Protein AF-A0AAV8SC53-F1 (afdb_monomer_lite)

pLDDT: mean 81.99, std 11.93, range [38.41, 94.69]

Structure (mmCIF, N/CA/C/O backbone):
data_AF-A0AAV8SC53-F1
#
_entry.id   AF-A0AAV8SC53-F1
#
loop_
_atom_site.group_PDB
_atom_site.id
_atom_site.type_symbol
_atom_site.label_atom_id
_atom_site.label_alt_id
_atom_site.label_comp_id
_atom_site.label_asym_id
_atom_site.label_entity_id
_atom_site.label_seq_id
_atom_site.pdbx_PDB_ins_code
_atom_site.Cartn_x
_atom_site.Cartn_y
_atom_site.Cartn_z
_atom_site.occupancy
_atom_site.B_iso_or_equiv
_atom_site.auth_seq_id
_atom_site.auth_comp_id
_atom_site.auth_asym_id
_atom_site.auth_atom_id
_atom_site.pdbx_PDB_model_num
ATOM 1 N N . MET A 1 1 ? -41.035 -5.922 18.094 1.00 60.19 1 MET A N 1
ATOM 2 C CA . MET A 1 1 ? -40.845 -5.672 19.535 1.00 60.19 1 MET A CA 1
ATOM 3 C C . MET A 1 1 ? -41.732 -6.652 20.258 1.00 60.19 1 MET A C 1
ATOM 5 O O . MET A 1 1 ? -42.882 -6.777 19.855 1.00 60.19 1 MET A O 1
ATOM 9 N N . MET A 1 2 ? -41.187 -7.386 21.219 1.00 66.94 2 MET A N 1
ATOM 10 C CA . MET A 1 2 ? -41.963 -8.272 22.085 1.00 66.94 2 MET A CA 1
ATOM 11 C C . MET A 1 2 ? -41.985 -7.655 23.481 1.00 66.94 2 MET A C 1
ATOM 13 O O . MET A 1 2 ? -40.996 -7.053 23.898 1.00 66.94 2 MET A O 1
ATOM 17 N N . VAL A 1 3 ? -43.124 -7.744 24.156 1.00 75.00 3 VAL A N 1
ATOM 18 C CA . VAL A 1 3 ? -43.241 -7.396 25.573 1.00 75.00 3 VAL A CA 1
ATOM 19 C C . VAL A 1 3 ? -43.072 -8.707 26.329 1.00 75.00 3 VAL A C 1
ATOM 21 O O . VAL A 1 3 ? -43.816 -9.648 26.063 1.00 75.00 3 VAL A O 1
ATOM 24 N N . SER A 1 4 ? -42.057 -8.795 27.184 1.00 70.56 4 SER A N 1
ATOM 25 C CA . SER A 1 4 ? -41.870 -9.934 28.088 1.00 70.56 4 SER A CA 1
ATOM 26 C C . SER A 1 4 ? -42.922 -9.910 29.202 1.00 70.56 4 SER A C 1
ATOM 28 O O . SER A 1 4 ? -43.477 -8.849 29.492 1.00 70.56 4 SER A O 1
ATOM 30 N N . ASP A 1 5 ? -43.148 -11.043 29.870 1.00 65.19 5 ASP A N 1
ATOM 31 C CA . ASP A 1 5 ? -44.108 -11.158 30.986 1.00 65.19 5 ASP A CA 1
ATOM 32 C C . ASP A 1 5 ? -43.806 -10.184 32.146 1.00 65.19 5 ASP A C 1
ATOM 34 O O . ASP A 1 5 ? -44.714 -9.743 32.846 1.00 65.19 5 ASP A O 1
ATOM 38 N N . ASP A 1 6 ? -42.548 -9.748 32.270 1.00 71.38 6 ASP A N 1
ATOM 39 C CA . ASP A 1 6 ? -42.084 -8.757 33.251 1.00 71.38 6 ASP A CA 1
ATOM 40 C C . ASP A 1 6 ? -42.295 -7.289 32.806 1.00 71.38 6 ASP A C 1
ATOM 42 O O . ASP A 1 6 ? -41.780 -6.357 33.424 1.00 71.38 6 ASP A O 1
ATOM 46 N N . GLY A 1 7 ? -43.001 -7.049 31.694 1.00 73.56 7 GLY A N 1
ATOM 47 C CA . GLY A 1 7 ? -43.269 -5.709 31.151 1.00 73.56 7 GLY A CA 1
ATOM 48 C C . GLY A 1 7 ? -42.099 -5.067 30.389 1.00 73.56 7 GLY A C 1
ATOM 49 O O . GLY A 1 7 ? -42.191 -3.912 29.969 1.00 73.56 7 GLY A O 1
ATOM 50 N N . LEU A 1 8 ? -41.002 -5.799 30.176 1.00 76.12 8 LEU A N 1
ATOM 51 C CA . LEU A 1 8 ? -39.818 -5.316 29.461 1.00 76.12 8 LEU A CA 1
ATOM 52 C C . LEU A 1 8 ? -39.994 -5.409 27.940 1.00 76.12 8 LEU A C 1
ATOM 54 O O . LEU A 1 8 ? -40.428 -6.427 27.402 1.00 76.12 8 LEU A O 1
ATOM 58 N N . LEU A 1 9 ? -39.601 -4.352 27.226 1.00 82.81 9 LEU A N 1
ATOM 59 C CA . LEU A 1 9 ? -39.591 -4.332 25.764 1.00 82.81 9 LEU A CA 1
ATOM 60 C C . LEU A 1 9 ? -38.303 -4.962 25.234 1.00 82.81 9 LEU A C 1
ATOM 62 O O . LEU A 1 9 ? -37.206 -4.565 25.620 1.00 82.81 9 LEU A O 1
ATOM 66 N N . THR A 1 10 ? -38.416 -5.891 24.289 1.00 83.00 10 THR A N 1
ATOM 67 C CA . THR A 1 10 ? -37.266 -6.530 23.636 1.00 83.00 10 THR A CA 1
ATOM 68 C C . THR A 1 10 ? -37.326 -6.403 22.112 1.00 83.00 10 THR A C 1
ATOM 70 O O . THR A 1 10 ? -38.389 -6.421 21.473 1.00 83.00 10 THR A O 1
ATOM 73 N N . VAL A 1 11 ? -36.153 -6.238 21.496 1.00 81.00 11 VAL A N 1
ATOM 74 C CA . VAL A 1 11 ? -35.953 -6.239 20.039 1.00 81.00 11 VAL A CA 1
ATOM 75 C C . VAL A 1 11 ? -35.003 -7.385 19.698 1.00 81.00 11 VAL A C 1
ATOM 77 O O . VAL A 1 11 ? -33.786 -7.263 19.833 1.00 81.00 11 VAL A O 1
ATOM 80 N N . GLY A 1 12 ? -35.557 -8.520 19.263 1.00 82.69 12 GLY A N 1
ATOM 81 C CA . GLY A 1 12 ? -34.788 -9.762 19.152 1.00 82.69 12 GLY A CA 1
ATOM 82 C C . GLY A 1 12 ? -34.376 -10.247 20.543 1.00 82.69 12 GLY A C 1
ATOM 83 O O . GLY A 1 12 ? -35.219 -10.297 21.429 1.00 82.69 12 GLY A O 1
ATOM 84 N N . ASN A 1 13 ? -33.088 -10.536 20.745 1.00 82.75 13 ASN A N 1
ATOM 85 C CA . ASN A 1 13 ? -32.531 -10.930 22.048 1.00 82.75 13 ASN A CA 1
ATOM 86 C C . ASN A 1 13 ? -31.957 -9.746 22.857 1.00 82.75 13 ASN A C 1
ATOM 88 O O . ASN A 1 13 ? -31.098 -9.939 23.709 1.00 82.75 13 ASN A O 1
ATOM 92 N N . ARG A 1 14 ? -32.355 -8.509 22.529 1.00 87.56 14 ARG A N 1
ATOM 93 C CA . ARG A 1 14 ? -31.819 -7.283 23.142 1.00 87.56 14 ARG A CA 1
ATOM 94 C C . ARG A 1 14 ? -32.892 -6.553 23.922 1.00 87.56 14 ARG A C 1
ATOM 96 O O . ARG A 1 14 ? -34.008 -6.388 23.423 1.00 87.56 14 ARG A O 1
ATOM 103 N N . LEU A 1 15 ? -32.521 -6.043 25.089 1.00 88.69 15 LEU A N 1
ATOM 104 C CA . LEU A 1 15 ? -33.371 -5.209 25.922 1.00 88.69 15 LEU A CA 1
ATOM 105 C C . LEU A 1 15 ? -33.506 -3.812 25.309 1.00 88.69 15 LEU A C 1
ATOM 107 O O . LEU A 1 15 ? -32.513 -3.133 25.044 1.00 88.69 15 LEU A O 1
ATOM 111 N N . CYS A 1 16 ? -34.741 -3.387 25.060 1.00 88.56 16 CYS A N 1
ATOM 112 C CA . CYS A 1 16 ? -35.048 -2.063 24.544 1.00 88.56 16 CYS A CA 1
ATOM 113 C C . CYS A 1 16 ? -35.079 -1.064 25.701 1.00 88.56 16 CYS A C 1
ATOM 115 O O . CYS A 1 16 ? -35.985 -1.099 26.531 1.00 88.56 16 CYS A O 1
ATOM 117 N N . ILE A 1 17 ? -34.107 -0.156 25.732 1.00 89.12 17 ILE A N 1
ATOM 118 C CA . ILE A 1 17 ? -34.024 0.875 26.766 1.00 89.12 17 ILE A CA 1
ATOM 119 C C . ILE A 1 17 ? -34.943 2.049 26.387 1.00 89.12 17 ILE A C 1
ATOM 121 O O . ILE A 1 17 ? -34.876 2.518 25.242 1.00 89.12 17 ILE A O 1
ATOM 125 N N . PRO A 1 18 ? -35.809 2.524 27.307 1.00 85.25 18 PRO A N 1
ATOM 126 C CA . PRO A 1 18 ? -36.639 3.708 27.098 1.00 85.25 18 PRO A CA 1
ATOM 127 C C . PRO A 1 18 ? -35.806 4.952 26.766 1.00 85.25 18 PRO A C 1
ATOM 129 O O . PRO A 1 18 ? -34.612 5.021 27.060 1.00 85.25 18 PRO A O 1
ATOM 132 N N . ASP A 1 19 ? -36.434 5.978 26.189 1.00 86.44 19 ASP A N 1
ATOM 133 C CA . ASP A 1 19 ? -35.769 7.262 25.923 1.00 86.44 19 ASP A CA 1
ATOM 134 C C . ASP A 1 19 ? -35.659 8.126 27.195 1.00 86.44 19 ASP A C 1
ATOM 136 O O . ASP A 1 19 ? -36.124 9.258 27.251 1.00 86.44 19 ASP A O 1
ATOM 140 N N . VAL A 1 20 ? -35.076 7.536 28.239 1.00 89.25 20 VAL A N 1
ATOM 141 C CA . VAL A 1 20 ? -34.858 8.110 29.570 1.00 89.25 20 VAL A CA 1
ATOM 142 C C . VAL A 1 20 ? -33.348 8.199 29.772 1.00 89.25 20 VAL A C 1
ATOM 144 O O . VAL A 1 20 ? -32.643 7.190 29.680 1.00 89.25 20 VAL A O 1
ATOM 147 N N . MET A 1 21 ? -32.831 9.413 29.960 1.00 86.00 21 MET A N 1
ATOM 148 C CA . MET A 1 21 ? -31.383 9.659 29.965 1.00 86.00 21 MET A CA 1
ATOM 149 C C . MET A 1 21 ? -30.693 9.064 31.190 1.00 86.00 21 MET A C 1
ATOM 151 O O . MET A 1 21 ? -29.548 8.637 31.092 1.00 86.00 21 MET A O 1
ATOM 155 N N . GLU A 1 22 ? -31.393 8.992 32.315 1.00 91.06 22 GLU A N 1
ATOM 156 C CA . GLU A 1 22 ? -30.917 8.448 33.583 1.00 91.06 22 GLU A CA 1
ATOM 157 C C . GLU A 1 22 ? -30.519 6.977 33.419 1.00 91.06 22 GLU A C 1
ATOM 159 O O . GLU A 1 22 ? -29.372 6.614 33.660 1.00 91.06 22 GLU A O 1
ATOM 164 N N . VAL A 1 23 ? -31.423 6.159 32.868 1.00 89.81 23 VAL A N 1
ATOM 165 C CA . VAL A 1 23 ? -31.190 4.724 32.629 1.00 89.81 23 VAL A CA 1
ATOM 166 C C . VAL A 1 23 ? -30.060 4.504 31.623 1.00 89.81 23 VAL A C 1
ATOM 168 O O . VAL A 1 23 ? -29.219 3.623 31.793 1.00 89.81 23 VAL A O 1
ATOM 171 N N . LYS A 1 24 ? -30.009 5.315 30.558 1.00 92.38 24 LYS A N 1
ATOM 172 C CA . LYS A 1 24 ? -28.919 5.233 29.577 1.00 92.38 24 LYS A CA 1
ATOM 173 C C . LYS A 1 24 ? -27.574 5.568 30.215 1.00 92.38 24 LYS A C 1
ATOM 175 O O . LYS A 1 24 ? -26.601 4.875 29.942 1.00 92.38 24 LYS A O 1
ATOM 180 N N . ASN A 1 25 ? -27.518 6.605 31.048 1.00 92.38 25 ASN A N 1
ATOM 181 C CA . ASN A 1 25 ? -26.290 7.011 31.720 1.00 92.38 25 ASN A CA 1
ATOM 182 C C . ASN A 1 25 ? -25.815 5.962 32.723 1.00 92.38 25 ASN A C 1
ATOM 184 O O . ASN A 1 25 ? -24.622 5.707 32.745 1.00 92.38 25 ASN A O 1
ATOM 188 N N . GLU A 1 26 ? -26.703 5.308 33.476 1.00 93.19 26 GLU A N 1
ATOM 189 C CA . GLU A 1 26 ? -26.319 4.204 34.372 1.00 93.19 26 GLU A CA 1
ATOM 190 C C . GLU A 1 26 ? -25.665 3.047 33.607 1.00 93.19 26 GLU A C 1
ATOM 192 O O . GLU A 1 26 ? -24.609 2.555 33.996 1.00 93.19 26 GLU A O 1
ATOM 197 N N . ILE A 1 27 ? -26.240 2.656 32.465 1.00 92.94 27 ILE A N 1
ATOM 198 C CA . ILE A 1 27 ? -25.670 1.600 31.615 1.00 92.94 27 ILE A CA 1
ATOM 199 C C . ILE A 1 27 ? -24.307 2.022 31.050 1.00 92.94 27 ILE A C 1
ATOM 201 O O . ILE A 1 27 ? -23.381 1.214 30.983 1.00 92.94 27 ILE A O 1
ATOM 205 N N . LEU A 1 28 ? -24.181 3.276 30.605 1.00 94.06 28 LEU A N 1
ATOM 206 C CA . LEU A 1 28 ? -22.925 3.811 30.079 1.00 94.06 28 LEU A CA 1
ATOM 207 C C . LEU A 1 28 ? -21.855 3.930 31.173 1.00 94.06 28 LEU A C 1
ATOM 209 O O . LEU A 1 28 ? -20.690 3.644 30.904 1.00 94.06 28 LEU A O 1
ATOM 213 N N . ASP A 1 29 ? -22.246 4.316 32.385 1.00 93.12 29 ASP A N 1
ATOM 214 C CA . ASP A 1 29 ? -21.364 4.447 33.540 1.00 93.12 29 ASP A CA 1
ATOM 215 C C . ASP A 1 29 ? -20.835 3.085 33.984 1.00 93.12 29 ASP A C 1
ATOM 217 O O . ASP A 1 29 ? -19.621 2.898 34.027 1.00 93.12 29 ASP A O 1
ATOM 221 N N . GLU A 1 30 ? -21.707 2.090 34.161 1.00 92.94 30 GLU A N 1
ATOM 222 C CA . GLU A 1 30 ? -21.292 0.724 34.500 1.00 92.94 30 GLU A CA 1
ATOM 223 C C . GLU A 1 30 ? -20.379 0.141 33.411 1.00 92.94 30 GLU A C 1
ATOM 225 O O . GLU A 1 30 ? -19.314 -0.407 33.688 1.00 92.94 30 GLU A O 1
ATOM 230 N N . ALA A 1 31 ? -20.725 0.322 32.135 1.00 92.56 31 ALA A N 1
ATOM 231 C CA . ALA A 1 31 ? -19.921 -0.212 31.038 1.00 92.56 31 ALA A CA 1
ATOM 232 C C . ALA A 1 31 ? -18.576 0.509 30.833 1.00 92.56 31 ALA A C 1
ATOM 234 O O . ALA A 1 31 ? -17.728 -0.003 30.096 1.00 92.56 31 ALA A O 1
ATOM 235 N N . HIS A 1 32 ? -18.368 1.687 31.430 1.00 94.06 32 HIS A N 1
ATOM 236 C CA . HIS A 1 32 ? -17.151 2.475 31.237 1.00 94.06 32 HIS A CA 1
ATOM 237 C C . HIS A 1 32 ? -16.280 2.607 32.490 1.00 94.06 32 HIS A C 1
ATOM 239 O O . HIS A 1 32 ? -15.060 2.449 32.398 1.00 94.06 32 HIS A O 1
ATOM 245 N N . ASN A 1 33 ? -16.900 2.901 33.631 1.00 90.06 33 ASN A N 1
ATOM 246 C CA . ASN A 1 33 ? -16.257 3.227 34.901 1.00 90.06 33 ASN A CA 1
ATOM 247 C C . ASN A 1 33 ? -16.219 2.051 35.879 1.00 90.06 33 ASN A C 1
ATOM 249 O O . ASN A 1 33 ? -15.539 2.156 36.903 1.00 90.06 33 ASN A O 1
ATOM 253 N N . ALA A 1 34 ? -16.891 0.928 35.587 1.00 89.06 34 ALA A N 1
ATOM 254 C CA . ALA A 1 34 ? -16.780 -0.238 36.449 1.00 89.06 34 ALA A CA 1
ATOM 255 C C . ALA A 1 34 ? -15.304 -0.660 36.601 1.00 89.06 34 ALA A C 1
ATOM 257 O O . ALA A 1 34 ? -14.555 -0.653 35.615 1.00 89.06 34 ALA A O 1
ATOM 258 N N . PRO A 1 35 ? -14.867 -1.092 37.801 1.00 84.25 35 PRO A N 1
ATOM 259 C CA . PRO A 1 35 ? -13.465 -1.424 38.075 1.00 84.25 35 PRO A CA 1
ATOM 260 C C . PRO A 1 35 ? -12.852 -2.438 37.097 1.00 84.25 35 PRO A C 1
ATOM 262 O O . PRO A 1 35 ? -11.649 -2.433 36.853 1.00 84.25 35 PRO A O 1
ATOM 265 N N . TYR A 1 36 ? -13.688 -3.305 36.522 1.00 84.50 36 TYR A N 1
ATOM 266 C CA . TYR A 1 36 ? -13.304 -4.346 35.573 1.00 84.50 36 TYR A CA 1
ATOM 267 C C . TYR A 1 36 ? -13.445 -3.932 34.095 1.00 84.50 36 TYR A C 1
ATOM 269 O O . TYR A 1 36 ? -12.920 -4.621 33.219 1.00 84.50 36 TYR A O 1
ATOM 277 N N . ALA A 1 37 ? -14.122 -2.820 33.788 1.00 80.94 37 ALA A N 1
ATOM 278 C CA . ALA A 1 37 ? -14.361 -2.368 32.415 1.00 80.94 37 ALA A CA 1
ATOM 279 C C . ALA A 1 37 ? -13.098 -1.789 31.748 1.00 80.94 37 ALA A C 1
ATOM 281 O O . ALA A 1 37 ? -12.976 -1.822 30.522 1.00 80.94 37 ALA A O 1
ATOM 282 N N . MET A 1 38 ? -12.125 -1.321 32.544 1.00 84.50 38 MET A N 1
ATOM 283 C CA . MET A 1 38 ? -10.846 -0.761 32.078 1.00 84.50 38 MET A CA 1
ATOM 284 C C . MET A 1 38 ? -11.004 0.391 31.066 1.00 84.50 38 MET A C 1
ATOM 286 O O . MET A 1 38 ? -10.234 0.470 30.107 1.00 84.50 38 MET A O 1
ATOM 290 N N . HIS A 1 39 ? -11.996 1.272 31.247 1.00 89.50 39 HIS A N 1
ATOM 291 C CA . HIS A 1 39 ? -12.236 2.429 30.371 1.00 89.50 39 HIS A CA 1
ATOM 292 C C . HIS A 1 39 ? -12.204 2.077 28.868 1.00 89.50 39 HIS A C 1
ATOM 294 O O . HIS A 1 39 ? -11.351 2.553 28.106 1.00 89.50 39 HIS A O 1
ATOM 300 N N . PRO A 1 40 ? -13.123 1.216 28.398 1.00 89.75 40 PRO A N 1
ATOM 301 C CA . PRO A 1 40 ? -13.113 0.750 27.026 1.00 89.75 40 PRO A CA 1
ATOM 302 C C . PRO A 1 40 ? -13.347 1.919 26.061 1.00 89.75 40 PRO A C 1
ATOM 304 O O . PRO A 1 40 ? -14.175 2.803 26.281 1.00 89.75 40 PRO A O 1
ATOM 307 N N . GLY A 1 41 ? -12.627 1.908 24.936 1.00 89.44 41 GLY A N 1
ATOM 308 C CA . GLY A 1 41 ? -12.866 2.863 23.856 1.00 89.44 41 GLY A CA 1
ATOM 309 C C . GLY A 1 41 ? -14.264 2.707 23.243 1.00 89.44 41 GLY A C 1
ATOM 310 O O . GLY A 1 41 ? -14.847 1.624 23.281 1.00 89.44 41 GLY A O 1
ATOM 311 N N . SER A 1 42 ? -14.763 3.767 22.600 1.00 91.12 42 SER A N 1
ATOM 312 C CA . SER A 1 42 ? -16.125 3.846 22.043 1.00 91.12 42 SER A CA 1
ATOM 313 C C . SER A 1 42 ? -16.517 2.654 21.162 1.00 91.12 42 SER A C 1
ATOM 315 O O . SER A 1 42 ? -17.618 2.126 21.291 1.00 91.12 42 SER A O 1
ATOM 317 N N . THR A 1 43 ? -15.615 2.175 20.300 1.00 90.62 43 THR A N 1
ATOM 318 C CA . THR A 1 43 ? -15.871 1.011 19.435 1.00 90.62 43 THR A CA 1
ATOM 319 C C . THR A 1 43 ? -16.089 -0.275 20.230 1.00 90.62 43 THR A C 1
ATOM 321 O O . THR A 1 43 ? -17.003 -1.036 19.915 1.00 90.62 43 THR A O 1
ATOM 324 N N . ARG A 1 44 ? -15.254 -0.521 21.247 1.00 91.38 44 ARG A N 1
ATOM 325 C CA . ARG A 1 44 ? -15.349 -1.717 22.092 1.00 91.38 44 ARG A CA 1
ATOM 326 C C . ARG A 1 44 ? -16.608 -1.649 22.948 1.00 91.38 44 ARG A C 1
ATOM 328 O O . ARG A 1 44 ? -17.428 -2.550 22.866 1.00 91.38 44 ARG A O 1
ATOM 335 N N . MET A 1 45 ? -16.805 -0.530 23.640 1.00 93.69 45 MET A N 1
ATOM 336 C CA . MET A 1 45 ? -17.977 -0.291 24.481 1.00 93.69 45 MET A CA 1
ATOM 337 C C . MET A 1 45 ? -19.290 -0.450 23.697 1.00 93.69 45 MET A C 1
ATOM 339 O O . MET A 1 45 ? -20.210 -1.119 24.155 1.00 93.69 45 MET A O 1
ATOM 343 N N . TYR A 1 46 ? -19.369 0.084 22.471 1.00 94.31 46 TYR A N 1
ATOM 344 C CA . TYR A 1 46 ? -20.543 -0.100 21.612 1.00 94.31 46 TYR A CA 1
ATOM 345 C C . TYR A 1 46 ? -20.787 -1.569 21.256 1.00 94.31 46 TYR A C 1
ATOM 347 O O . TYR A 1 46 ? -21.937 -2.004 21.234 1.00 94.31 46 TYR A O 1
ATOM 355 N N . ARG A 1 47 ? -19.732 -2.328 20.939 1.00 93.06 47 ARG A N 1
ATOM 356 C CA . ARG A 1 47 ? -19.861 -3.745 20.584 1.00 93.06 47 ARG A CA 1
ATOM 357 C C . ARG A 1 47 ? -20.406 -4.551 21.761 1.00 93.06 47 ARG A C 1
ATOM 359 O O . ARG A 1 47 ? -21.347 -5.307 21.554 1.00 93.06 47 ARG A O 1
ATOM 366 N N . ASP A 1 48 ? -19.872 -4.313 22.953 1.00 91.38 48 ASP A N 1
ATOM 367 C CA . ASP A 1 48 ? -20.228 -5.045 24.168 1.00 91.38 48 ASP A CA 1
ATOM 368 C C . ASP A 1 48 ? -21.682 -4.721 24.591 1.00 91.38 48 ASP A C 1
ATOM 370 O O . ASP A 1 48 ? -22.490 -5.615 24.855 1.00 91.38 48 ASP A O 1
ATOM 374 N N . LEU A 1 49 ? -22.080 -3.442 24.528 1.00 92.69 49 LEU A N 1
ATOM 375 C CA . LEU A 1 49 ? -23.455 -3.021 24.828 1.00 92.69 49 LEU A CA 1
ATOM 376 C C . LEU A 1 49 ? -24.476 -3.496 23.787 1.00 92.69 49 LEU A C 1
ATOM 378 O O . LEU A 1 49 ? -25.602 -3.839 24.141 1.00 92.69 49 LEU A O 1
ATOM 382 N N . LYS A 1 50 ? -24.105 -3.538 22.500 1.00 91.75 50 LYS A N 1
ATOM 383 C CA . LYS A 1 50 ? -25.002 -3.948 21.404 1.00 91.75 50 LYS A CA 1
ATOM 384 C C . LYS A 1 50 ? -25.462 -5.400 21.535 1.00 91.75 50 LYS A C 1
ATOM 386 O O . LYS A 1 50 ? -26.481 -5.752 20.946 1.00 91.75 50 LYS A O 1
ATOM 391 N N . GLU A 1 51 ? -24.728 -6.254 22.237 1.00 90.38 51 GLU A N 1
ATOM 392 C CA . GLU A 1 51 ? -25.133 -7.648 22.444 1.00 90.38 51 GLU A CA 1
ATOM 393 C C . GLU A 1 51 ? -26.379 -7.759 23.329 1.00 90.38 51 GLU A C 1
ATOM 395 O O . GLU A 1 51 ? -27.241 -8.590 23.049 1.00 90.38 51 GLU A O 1
ATOM 400 N N . HIS A 1 52 ? -26.526 -6.857 24.303 1.00 89.94 52 HIS A N 1
ATOM 401 C CA . HIS A 1 52 ? -27.524 -6.958 25.369 1.00 89.94 52 HIS A CA 1
ATOM 402 C C . HIS A 1 52 ? -28.592 -5.860 25.299 1.00 89.94 52 HIS A C 1
ATOM 404 O O . HIS A 1 52 ? -29.751 -6.107 25.624 1.00 89.94 52 HIS A O 1
ATOM 410 N N . PHE A 1 53 ? -28.240 -4.665 24.821 1.00 92.19 53 PHE A N 1
ATOM 411 C CA . PHE A 1 53 ? -29.101 -3.487 24.850 1.00 92.19 53 PHE A CA 1
ATOM 412 C C . PHE A 1 53 ? -29.358 -2.902 23.463 1.00 92.19 53 PHE A C 1
ATOM 414 O O . PHE A 1 53 ? -28.562 -3.009 22.523 1.00 92.19 53 PHE A O 1
ATOM 421 N N . TRP A 1 54 ? -30.495 -2.228 23.337 1.00 91.94 54 TRP A N 1
ATOM 422 C CA . TRP A 1 54 ? -30.875 -1.488 22.148 1.00 91.94 54 TRP A CA 1
ATOM 423 C C . TRP A 1 54 ? -31.603 -0.194 22.519 1.00 91.94 54 TRP A C 1
ATOM 425 O O . TRP A 1 54 ? -32.571 -0.211 23.272 1.00 91.94 54 TRP A O 1
ATOM 435 N N . TRP A 1 55 ? -31.172 0.926 21.939 1.00 93.31 55 TRP A N 1
ATOM 436 C CA . TRP A 1 55 ? -31.941 2.169 21.874 1.00 93.31 55 TRP A CA 1
ATOM 437 C C . TRP A 1 55 ? -31.541 2.976 20.638 1.00 93.31 55 TRP A C 1
ATOM 439 O O . TRP A 1 55 ? -30.504 2.733 20.003 1.00 93.31 55 TRP A O 1
ATOM 449 N N . ARG A 1 56 ? -32.372 3.955 20.269 1.00 90.69 56 ARG A N 1
ATOM 450 C CA . ARG A 1 56 ? -32.094 4.837 19.132 1.00 90.69 56 ARG A CA 1
ATOM 451 C C . ARG A 1 56 ? -30.882 5.713 19.453 1.00 90.69 56 ARG A C 1
ATOM 453 O O . ARG A 1 56 ? -30.931 6.525 20.364 1.00 90.69 56 ARG A O 1
ATOM 460 N N . GLY A 1 57 ? -29.819 5.575 18.663 1.00 90.81 57 GLY A N 1
ATOM 461 C CA . GLY A 1 57 ? -28.628 6.420 18.788 1.00 90.81 57 GLY A CA 1
ATOM 462 C C . GLY A 1 57 ? -27.524 5.890 19.706 1.00 90.81 57 GLY A C 1
ATOM 463 O O . GLY A 1 57 ? -26.526 6.582 19.843 1.00 90.81 57 GLY A O 1
ATOM 464 N N . ILE A 1 58 ? -27.613 4.655 20.224 1.00 92.62 58 ILE A N 1
ATOM 465 C CA . ILE A 1 58 ? -26.612 4.053 21.136 1.00 92.62 58 ILE A CA 1
ATOM 466 C C . ILE A 1 58 ? -25.148 4.287 20.738 1.00 92.62 58 ILE A C 1
ATOM 468 O O . ILE A 1 58 ? -24.320 4.621 21.575 1.00 92.62 58 ILE A O 1
ATOM 472 N N . LYS A 1 59 ? -24.808 4.175 19.449 1.00 93.56 59 LYS A N 1
ATOM 473 C CA . LYS A 1 59 ? -23.432 4.383 18.974 1.00 93.56 59 LYS A CA 1
ATOM 474 C C . LYS A 1 59 ? -22.953 5.827 19.179 1.00 93.56 59 LYS A C 1
ATOM 476 O O . LYS A 1 59 ? -21.781 6.036 19.479 1.00 93.56 59 LYS A O 1
ATOM 481 N N . ARG A 1 60 ? -23.844 6.805 18.985 1.00 94.38 60 ARG A N 1
ATOM 482 C CA . ARG A 1 60 ? -23.562 8.230 19.198 1.00 94.38 60 ARG A CA 1
ATOM 483 C C . ARG A 1 60 ? -23.403 8.511 20.686 1.00 94.38 60 ARG A C 1
ATOM 485 O O . ARG A 1 60 ? -22.406 9.110 21.060 1.00 94.38 60 ARG A O 1
ATOM 492 N N . ASP A 1 61 ? -24.326 8.015 21.502 1.00 94.19 61 ASP A N 1
ATOM 493 C CA . ASP A 1 61 ? -24.328 8.264 22.946 1.00 94.19 61 ASP A CA 1
ATOM 494 C C . ASP A 1 61 ? -23.080 7.652 23.613 1.00 94.19 61 ASP A C 1
ATOM 496 O O . ASP A 1 61 ? -22.416 8.312 24.404 1.00 94.19 61 ASP A O 1
ATOM 500 N N . VAL A 1 62 ? -22.669 6.442 23.201 1.00 94.69 62 VAL A N 1
ATOM 501 C CA . VAL A 1 62 ? -21.398 5.821 23.623 1.00 94.69 62 VAL A CA 1
ATOM 502 C C . VAL A 1 62 ? -20.192 6.677 23.232 1.00 94.69 62 VAL A C 1
ATOM 504 O O . VAL A 1 62 ? -19.291 6.892 24.040 1.00 94.69 62 VAL A O 1
ATOM 507 N N . ALA A 1 63 ? -20.142 7.156 21.985 1.00 93.69 63 ALA A N 1
ATOM 508 C CA . ALA A 1 63 ? -19.031 7.983 21.524 1.00 93.69 63 ALA A CA 1
ATOM 509 C C . ALA A 1 63 ? -18.952 9.306 22.299 1.00 93.69 63 ALA A C 1
ATOM 511 O O . ALA A 1 63 ? -17.863 9.704 22.707 1.00 93.69 63 ALA A O 1
ATOM 512 N N . GLU A 1 64 ? -20.097 9.945 22.539 1.00 94.00 64 GLU A N 1
ATOM 513 C CA . GLU A 1 64 ? -20.195 11.179 23.311 1.00 94.00 64 GLU A CA 1
ATOM 514 C C . GLU A 1 64 ? -19.779 10.965 24.772 1.00 94.00 64 GLU A C 1
ATOM 516 O O . GLU A 1 64 ? -18.972 11.736 25.290 1.00 94.00 64 GLU A O 1
ATOM 521 N N . TYR A 1 65 ? -20.243 9.893 25.416 1.00 93.69 65 TYR A N 1
ATOM 522 C CA . TYR A 1 65 ? -19.888 9.568 26.797 1.00 93.69 65 TYR A CA 1
ATOM 523 C C . TYR A 1 65 ? -18.379 9.325 26.955 1.00 93.69 65 TYR A C 1
ATOM 525 O O . TYR A 1 65 ? -17.718 9.994 27.748 1.00 93.69 65 TYR A O 1
ATOM 533 N N . VAL A 1 66 ? -17.797 8.445 26.127 1.00 91.31 66 VAL A N 1
ATOM 534 C CA . VAL A 1 66 ? -16.349 8.158 26.155 1.00 91.31 66 VAL A CA 1
ATOM 535 C C . VAL A 1 66 ? -15.530 9.411 25.843 1.00 91.31 66 VAL A C 1
ATOM 537 O O . VAL A 1 66 ? -14.459 9.602 26.417 1.00 91.31 66 VAL A O 1
ATOM 540 N N . SER A 1 67 ? -16.025 10.288 24.962 1.00 90.19 67 SER A N 1
ATOM 541 C CA . SER A 1 67 ? -15.339 11.542 24.642 1.00 90.19 67 SER A CA 1
ATOM 542 C C . SER A 1 67 ? -15.265 12.512 25.817 1.00 90.19 67 SER A C 1
ATOM 544 O O . SER A 1 67 ? -14.363 13.335 25.817 1.00 90.19 67 SER A O 1
ATOM 546 N N . LYS A 1 68 ? -16.156 12.419 26.815 1.00 91.62 68 LYS A N 1
ATOM 547 C CA . LYS A 1 68 ? -16.171 13.281 28.013 1.00 91.62 68 LYS A CA 1
ATOM 548 C C . LYS A 1 68 ? -15.335 12.721 29.174 1.00 91.62 68 LYS A C 1
ATOM 550 O O . LYS A 1 68 ? -15.127 13.419 30.163 1.00 91.62 68 LYS A O 1
ATOM 555 N N . CYS A 1 69 ? -14.841 11.485 29.075 1.00 90.62 69 CYS A N 1
ATOM 556 C CA . CYS A 1 69 ? -14.046 10.856 30.129 1.00 90.62 69 CYS A CA 1
ATOM 557 C C . CYS A 1 69 ? -12.622 11.438 30.191 1.00 90.62 69 CYS A C 1
ATOM 559 O O . CYS A 1 69 ? -11.816 11.231 29.281 1.00 90.62 69 CYS A O 1
ATOM 561 N N . LEU A 1 70 ? -12.284 12.107 31.299 1.00 87.38 70 LEU A N 1
ATOM 562 C CA . LEU A 1 70 ? -10.964 12.714 31.512 1.00 87.38 70 LEU A CA 1
ATOM 563 C C . LEU A 1 70 ? -9.826 11.685 31.513 1.00 87.38 70 LEU A C 1
ATOM 565 O O . LEU A 1 70 ? -8.780 11.943 30.927 1.00 87.38 70 LEU A O 1
ATOM 569 N N . VAL A 1 71 ? -10.034 10.505 32.109 1.00 86.19 71 VAL A N 1
ATOM 570 C CA . VAL A 1 71 ? -9.027 9.427 32.136 1.00 86.19 71 VAL A CA 1
ATOM 571 C C . VAL A 1 71 ? -8.708 8.966 30.713 1.00 86.19 71 VAL A C 1
ATOM 573 O O . VAL A 1 71 ? -7.544 8.906 3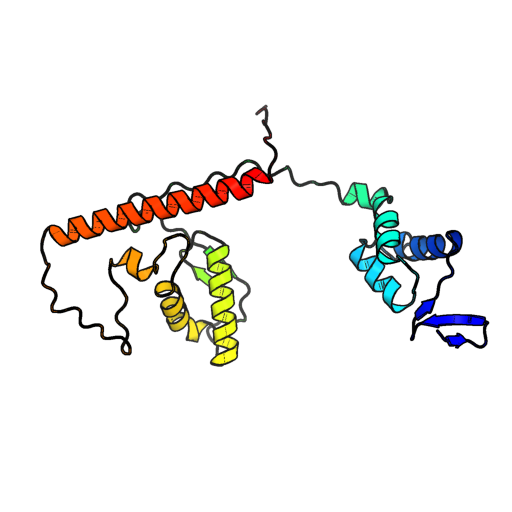0.320 1.00 86.19 71 VAL A O 1
ATOM 576 N N . CYS A 1 72 ? -9.741 8.725 29.898 1.00 86.19 72 CYS A N 1
ATOM 577 C CA . CYS A 1 72 ? -9.564 8.375 28.491 1.00 86.19 72 CYS A CA 1
ATOM 578 C C . CYS A 1 72 ? -8.857 9.478 27.703 1.00 86.19 72 CYS A C 1
ATOM 580 O O . CYS A 1 72 ? -7.985 9.164 26.899 1.00 86.19 72 CYS A O 1
ATOM 582 N N . GLN A 1 73 ? -9.229 10.745 27.901 1.00 83.62 73 GLN A N 1
ATOM 583 C CA . GLN A 1 73 ? -8.610 11.872 27.199 1.00 83.62 73 GLN A CA 1
ATOM 584 C C . GLN A 1 73 ? -7.129 12.034 27.557 1.00 83.62 73 GLN A C 1
ATOM 586 O O . GLN A 1 73 ? -6.315 12.262 26.668 1.00 83.62 73 GLN A O 1
ATOM 591 N N . GLN A 1 74 ? -6.772 11.878 28.834 1.00 81.50 74 GLN A N 1
ATOM 592 C CA . GLN A 1 74 ? -5.390 12.005 29.302 1.00 81.50 74 GLN A CA 1
ATOM 593 C C . GLN A 1 74 ? -4.505 10.875 28.770 1.00 81.50 74 GLN A C 1
ATOM 595 O O . GLN A 1 74 ? -3.394 11.126 28.315 1.00 81.50 74 GLN A O 1
ATOM 600 N N . VAL A 1 75 ? -5.007 9.636 28.763 1.00 76.50 75 VAL A N 1
ATOM 601 C CA . VAL A 1 75 ? -4.258 8.478 28.242 1.00 76.50 75 VAL A CA 1
ATOM 602 C C . VAL A 1 75 ? -4.192 8.487 26.708 1.00 76.50 75 VAL A C 1
ATOM 604 O O . VAL A 1 75 ? -3.215 8.014 26.129 1.00 76.50 75 VAL A O 1
ATOM 607 N N . LYS A 1 76 ? -5.212 9.038 26.034 1.00 66.88 76 LYS A N 1
ATOM 608 C CA . LYS A 1 76 ? -5.273 9.167 24.567 1.00 66.88 76 LYS A CA 1
ATOM 609 C C . LYS A 1 76 ? -4.746 10.496 24.027 1.00 66.88 76 LYS A C 1
ATOM 611 O O . LYS A 1 76 ? -4.982 10.774 22.852 1.00 66.88 76 LYS A O 1
ATOM 616 N N . ALA A 1 77 ? -4.068 11.311 24.834 1.00 60.41 77 ALA A N 1
ATOM 617 C CA . ALA A 1 77 ? -3.424 12.511 24.320 1.00 60.41 77 ALA A CA 1
ATOM 618 C C . ALA A 1 77 ? -2.561 12.138 23.099 1.00 60.41 77 ALA A C 1
ATOM 620 O O . ALA A 1 77 ? -1.855 11.125 23.115 1.00 60.41 77 ALA A O 1
ATOM 621 N N . GLU A 1 78 ? -2.672 12.905 22.011 1.00 59.03 78 GLU A N 1
ATOM 622 C CA . GLU A 1 78 ? -1.856 12.700 20.814 1.00 59.03 78 GLU A CA 1
ATOM 623 C C . GLU A 1 78 ? -0.384 12.929 21.177 1.00 59.03 78 GLU A C 1
ATOM 625 O O . GLU A 1 78 ? 0.127 14.042 21.147 1.00 59.03 78 GLU A O 1
ATOM 630 N N . HIS A 1 79 ? 0.310 11.852 21.545 1.00 58.66 79 HIS A N 1
ATOM 631 C CA . HIS A 1 79 ? 1.755 11.858 21.785 1.00 58.66 79 HIS A CA 1
ATOM 632 C C . HIS A 1 79 ? 2.562 11.881 20.476 1.00 58.66 79 HIS A C 1
ATOM 634 O O . HIS A 1 79 ? 3.788 11.962 20.496 1.00 58.66 79 HIS A O 1
ATOM 640 N N . GLN A 1 80 ? 1.889 11.764 19.330 1.00 59.50 80 GLN A N 1
ATOM 641 C CA . GLN A 1 80 ? 2.506 11.849 18.013 1.00 59.50 80 GLN A CA 1
ATOM 642 C C . GLN A 1 80 ? 2.629 13.328 17.649 1.00 59.50 80 GLN A C 1
ATOM 644 O O . GLN A 1 80 ? 1.624 13.998 17.419 1.00 59.50 80 GLN A O 1
ATOM 649 N N . ALA A 1 81 ? 3.860 13.838 17.583 1.00 60.44 81 ALA A N 1
ATOM 650 C CA . ALA A 1 81 ? 4.098 15.132 16.960 1.00 60.44 81 ALA A CA 1
ATOM 651 C C . ALA A 1 81 ? 3.508 15.108 15.537 1.00 60.44 81 ALA A C 1
ATOM 653 O O . ALA A 1 81 ? 3.649 14.092 14.843 1.00 60.44 81 ALA A O 1
ATOM 654 N N . PRO A 1 82 ? 2.846 16.185 15.080 1.00 62.84 82 PRO A N 1
ATOM 655 C CA . PRO A 1 82 ? 2.348 16.232 13.716 1.00 62.84 82 PRO A CA 1
ATOM 656 C C . PRO A 1 82 ? 3.522 16.007 12.762 1.00 62.84 82 PRO A C 1
ATOM 658 O O . PRO A 1 82 ? 4.591 16.603 12.904 1.00 62.84 82 PRO A O 1
ATOM 661 N N . SER A 1 83 ? 3.337 15.074 11.830 1.00 63.19 83 SER A N 1
ATOM 662 C CA . SER A 1 83 ? 4.386 14.703 10.886 1.00 63.19 83 SER A CA 1
ATOM 663 C C . SER A 1 83 ? 4.786 15.913 10.050 1.00 63.19 83 SER A C 1
ATOM 665 O O . SER A 1 83 ? 3.933 16.550 9.434 1.00 63.19 83 SER A O 1
ATOM 667 N N . GLY A 1 84 ? 6.088 16.198 9.998 1.00 69.25 84 GLY A N 1
ATOM 668 C CA . GLY A 1 84 ? 6.634 17.225 9.114 1.00 69.25 84 GLY A CA 1
ATOM 669 C C . GLY A 1 84 ? 6.380 16.920 7.632 1.00 69.25 84 GLY A C 1
ATOM 670 O O . GLY A 1 84 ? 5.968 15.813 7.263 1.00 69.25 84 GLY A O 1
ATOM 671 N N . GLN A 1 85 ? 6.645 17.908 6.775 1.00 76.38 85 GLN A N 1
ATOM 672 C CA . GLN A 1 85 ? 6.498 17.770 5.323 1.00 76.38 85 GLN A CA 1
ATOM 673 C C . GLN A 1 85 ? 7.289 16.577 4.776 1.00 76.38 85 GLN A C 1
ATOM 675 O O . GLN A 1 85 ? 8.420 16.300 5.199 1.00 76.38 85 GLN A O 1
ATOM 680 N N . LEU A 1 86 ? 6.717 15.895 3.786 1.00 80.31 86 LEU A N 1
ATOM 681 C CA . LEU A 1 86 ? 7.363 14.771 3.128 1.00 80.31 86 LEU A CA 1
ATOM 682 C C . LEU A 1 86 ? 8.616 15.249 2.370 1.00 80.31 86 LEU A C 1
ATOM 684 O O . LEU A 1 86 ? 8.575 16.134 1.503 1.00 80.31 86 LEU A O 1
ATOM 688 N N . ARG A 1 87 ? 9.759 14.629 2.676 1.00 79.56 87 ARG A N 1
ATOM 689 C CA . ARG A 1 87 ? 11.016 14.805 1.937 1.00 79.56 87 ARG A CA 1
ATOM 690 C C . ARG A 1 87 ? 11.242 13.584 1.039 1.00 79.56 87 ARG A C 1
ATOM 692 O O . ARG A 1 87 ? 11.736 12.572 1.535 1.00 79.56 87 ARG A O 1
ATOM 699 N N . PRO A 1 88 ? 10.857 13.632 -0.251 1.00 82.00 88 PRO A N 1
ATOM 700 C CA . PRO A 1 88 ? 11.081 12.514 -1.157 1.00 82.00 88 PRO A CA 1
ATOM 701 C C . PRO A 1 88 ? 12.580 12.271 -1.361 1.00 82.00 88 PRO A C 1
ATOM 703 O O . PRO A 1 88 ? 13.387 13.202 -1.376 1.00 82.00 88 PRO A O 1
ATOM 706 N N . LEU A 1 89 ? 12.950 11.001 -1.524 1.00 82.88 89 LEU A N 1
ATOM 707 C CA . LEU A 1 89 ? 14.325 10.609 -1.820 1.00 82.88 89 LEU A CA 1
ATOM 708 C C . LEU A 1 89 ? 14.741 11.112 -3.211 1.00 82.88 89 LEU A C 1
ATOM 710 O O . LEU A 1 89 ? 13.920 11.070 -4.134 1.00 82.88 89 LEU A O 1
ATOM 714 N N . PRO A 1 90 ? 16.014 11.516 -3.394 1.00 86.44 90 PRO A N 1
ATOM 715 C CA . PRO A 1 90 ? 16.504 11.945 -4.696 1.00 86.44 90 PRO A CA 1
ATOM 716 C C . PRO A 1 90 ? 16.357 10.814 -5.717 1.00 86.44 90 PRO A C 1
ATOM 718 O O . PRO A 1 90 ? 16.659 9.652 -5.427 1.00 86.44 90 PRO A O 1
ATOM 721 N N . ILE A 1 91 ? 15.881 11.170 -6.910 1.00 87.69 91 ILE A N 1
ATOM 722 C CA . ILE A 1 91 ? 15.724 10.235 -8.023 1.00 87.69 91 ILE A CA 1
ATOM 723 C C . ILE A 1 91 ? 17.122 9.871 -8.540 1.00 87.69 91 ILE A C 1
ATOM 725 O O . ILE A 1 91 ? 17.896 10.781 -8.835 1.00 87.69 91 ILE A O 1
ATOM 729 N N . PRO A 1 92 ? 17.459 8.576 -8.666 1.00 87.88 92 PRO A N 1
ATOM 730 C CA . PRO A 1 92 ? 18.749 8.158 -9.197 1.00 87.88 92 PRO A CA 1
ATOM 731 C C . PRO A 1 92 ? 18.984 8.650 -10.631 1.00 87.88 92 PRO A C 1
ATOM 733 O O . PRO A 1 92 ? 18.088 8.641 -11.476 1.00 87.88 92 PRO A O 1
ATOM 736 N N . GLU A 1 93 ? 20.226 9.020 -10.920 1.00 88.19 93 GLU A N 1
ATOM 737 C CA . GLU A 1 93 ? 20.704 9.415 -12.238 1.00 88.19 93 GLU A CA 1
ATOM 738 C C . GLU A 1 93 ? 20.797 8.236 -13.210 1.00 88.19 93 GLU A C 1
ATOM 740 O O . GLU A 1 93 ? 20.611 8.411 -14.416 1.00 88.19 93 GLU A O 1
ATOM 745 N N . TRP A 1 94 ? 21.064 7.033 -12.702 1.00 87.56 94 TRP A N 1
ATOM 746 C CA . TRP A 1 94 ? 21.194 5.842 -13.532 1.00 87.56 94 TRP A CA 1
ATOM 747 C C . TRP A 1 94 ? 20.707 4.577 -12.827 1.00 87.56 94 TRP A C 1
ATOM 749 O O . TRP A 1 94 ? 20.527 4.531 -11.608 1.00 87.56 94 TRP A O 1
ATOM 759 N N . LYS A 1 95 ? 20.510 3.527 -13.627 1.00 85.44 95 LYS A N 1
ATOM 760 C CA . LYS A 1 95 ? 20.184 2.178 -13.151 1.00 85.44 95 LYS A CA 1
ATOM 761 C C . LYS A 1 95 ? 21.265 1.715 -12.170 1.00 85.44 95 LYS A C 1
ATOM 763 O O . LYS A 1 95 ? 22.444 1.971 -12.406 1.00 85.44 95 LYS A O 1
ATOM 768 N N . TRP A 1 96 ? 20.857 1.035 -11.099 1.00 85.50 96 TRP A N 1
ATOM 769 C CA . TRP A 1 96 ? 21.741 0.469 -10.066 1.00 85.50 96 TRP A CA 1
ATOM 770 C C . TRP A 1 96 ? 22.538 1.472 -9.221 1.00 85.50 96 TRP A C 1
ATOM 772 O O . TRP A 1 96 ? 23.303 1.055 -8.359 1.00 85.50 96 TRP A O 1
ATOM 782 N N . GLN A 1 97 ? 22.354 2.784 -9.402 1.00 88.31 97 GLN A N 1
ATOM 783 C CA . GLN A 1 97 ? 23.039 3.782 -8.571 1.00 88.31 97 GLN A CA 1
ATOM 784 C C . GLN A 1 97 ? 22.544 3.764 -7.118 1.00 88.31 97 GLN A C 1
ATOM 786 O O . GLN A 1 97 ? 23.293 4.075 -6.195 1.00 88.31 97 GLN A O 1
ATOM 791 N N . LYS A 1 98 ? 21.272 3.412 -6.915 1.00 85.50 98 LYS A N 1
ATOM 792 C CA . LYS A 1 98 ? 20.667 3.261 -5.597 1.00 85.50 98 LYS A CA 1
ATOM 793 C C . LYS A 1 98 ? 19.820 1.999 -5.574 1.00 85.50 98 LYS A C 1
ATOM 795 O O . LYS A 1 98 ? 18.934 1.838 -6.407 1.00 85.50 98 LYS A O 1
ATOM 800 N N . VAL A 1 99 ? 20.093 1.154 -4.593 1.00 83.81 99 VAL A N 1
ATOM 801 C CA . VAL A 1 99 ? 19.319 -0.038 -4.252 1.00 83.81 99 VAL A CA 1
ATOM 802 C C . VAL A 1 99 ? 18.946 0.118 -2.781 1.00 83.81 99 VAL A C 1
ATOM 804 O O . VAL A 1 99 ? 19.802 0.483 -1.975 1.00 83.81 99 VAL A O 1
ATOM 807 N N . THR A 1 100 ? 17.675 -0.059 -2.429 1.00 82.44 100 THR A N 1
ATOM 808 C CA . THR A 1 100 ? 17.289 -0.243 -1.019 1.00 82.44 100 THR A CA 1
ATOM 809 C C . THR A 1 100 ? 16.966 -1.685 -0.794 1.00 82.44 100 THR A C 1
ATOM 811 O O . THR A 1 100 ? 16.851 -2.464 -1.727 1.00 82.44 100 THR A O 1
ATOM 814 N N . MET A 1 101 ? 16.883 -2.025 0.476 1.00 83.94 101 MET A N 1
ATOM 815 C CA . MET A 1 101 ? 16.636 -3.360 0.942 1.00 83.94 101 MET A CA 1
ATOM 816 C C . MET A 1 101 ? 15.557 -3.260 2.001 1.00 83.94 101 MET A C 1
ATOM 818 O O . MET A 1 101 ? 15.648 -2.396 2.875 1.00 83.94 101 MET A O 1
ATOM 822 N N . ASP A 1 102 ? 14.582 -4.152 1.925 1.00 86.75 102 ASP A N 1
ATOM 823 C CA . ASP A 1 102 ? 13.561 -4.310 2.950 1.00 86.75 102 ASP A CA 1
ATOM 824 C C . ASP A 1 102 ? 13.194 -5.787 3.126 1.00 86.75 102 ASP A C 1
ATOM 826 O O . ASP A 1 102 ? 13.475 -6.628 2.263 1.00 86.75 102 ASP A O 1
ATOM 830 N N . PHE A 1 103 ? 12.572 -6.106 4.257 1.00 86.25 103 PHE A N 1
ATOM 831 C CA . PHE A 1 103 ? 12.168 -7.450 4.632 1.00 86.25 103 PHE A CA 1
ATOM 832 C C . PHE A 1 103 ? 10.654 -7.541 4.787 1.00 86.25 103 PHE A C 1
ATOM 834 O O . PHE A 1 103 ? 10.056 -6.929 5.671 1.00 86.25 103 PHE A O 1
ATOM 841 N N . LEU A 1 104 ? 10.037 -8.414 3.993 1.00 86.56 104 LEU A N 1
ATOM 842 C CA . LEU A 1 104 ? 8.674 -8.859 4.245 1.00 86.56 104 LEU A CA 1
ATOM 843 C C . LEU A 1 104 ? 8.739 -9.983 5.284 1.00 86.56 104 LEU A C 1
ATOM 845 O O . LEU A 1 104 ? 9.039 -11.131 4.959 1.00 86.56 104 LEU A O 1
ATOM 849 N N . MET A 1 105 ? 8.509 -9.623 6.545 1.00 86.62 105 MET A N 1
ATOM 850 C CA . MET A 1 105 ? 8.567 -10.529 7.696 1.00 86.62 105 MET A CA 1
ATOM 851 C C . MET A 1 105 ? 7.187 -11.080 8.080 1.00 86.62 105 MET A C 1
ATOM 853 O O . MET A 1 105 ? 6.153 -10.536 7.697 1.00 86.62 105 MET A O 1
ATOM 857 N N . GLY A 1 106 ? 7.170 -12.141 8.895 1.00 85.31 106 GLY A N 1
ATOM 858 C CA . GLY A 1 106 ? 5.935 -12.708 9.451 1.00 85.31 106 GLY A CA 1
ATOM 859 C C . GLY A 1 106 ? 5.204 -13.656 8.500 1.00 85.31 106 GLY A C 1
ATOM 860 O O . GLY A 1 106 ? 3.995 -13.858 8.637 1.00 85.31 106 GLY A O 1
ATOM 861 N N . LEU A 1 107 ? 5.919 -14.238 7.535 1.00 86.94 107 LEU A N 1
ATOM 862 C CA . LEU A 1 107 ? 5.353 -15.235 6.635 1.00 86.94 107 LEU A CA 1
ATOM 863 C C . LEU A 1 107 ? 5.243 -16.605 7.323 1.00 86.94 107 LEU A C 1
ATOM 865 O O . LEU A 1 107 ? 6.062 -16.939 8.184 1.00 86.94 107 LEU A O 1
ATOM 869 N N . PRO A 1 108 ? 4.267 -17.445 6.925 1.00 87.62 108 PRO A N 1
ATOM 870 C CA . PRO A 1 108 ? 4.208 -18.831 7.370 1.00 87.62 108 PRO A CA 1
ATOM 871 C C . PRO A 1 108 ? 5.519 -19.560 7.067 1.00 87.62 108 PRO A C 1
ATOM 873 O O . PRO A 1 108 ? 6.052 -19.455 5.964 1.00 87.62 108 PRO A O 1
ATOM 876 N N . ARG A 1 109 ? 6.035 -20.318 8.035 1.00 90.12 109 ARG A N 1
ATOM 877 C CA . ARG A 1 109 ? 7.338 -20.969 7.893 1.00 90.12 109 ARG A CA 1
ATOM 878 C C . ARG A 1 109 ? 7.302 -22.066 6.825 1.00 90.12 109 ARG A C 1
ATOM 880 O O . ARG A 1 109 ? 6.449 -22.950 6.887 1.00 90.12 109 ARG A O 1
ATOM 887 N N . THR A 1 110 ? 8.236 -22.035 5.877 1.00 90.06 110 THR A N 1
ATOM 888 C CA . THR A 1 110 ? 8.316 -23.034 4.794 1.00 90.06 110 THR A CA 1
ATOM 889 C C . THR A 1 110 ? 9.050 -24.302 5.234 1.00 90.06 110 THR A C 1
ATOM 891 O O . THR A 1 110 ? 9.668 -24.346 6.304 1.00 90.06 110 THR A O 1
ATOM 894 N N . SER A 1 111 ? 9.023 -25.351 4.403 1.00 87.94 111 SER A N 1
ATOM 895 C CA . SER A 1 111 ? 9.747 -26.615 4.645 1.00 87.94 111 SER A CA 1
ATOM 896 C C . SER A 1 111 ? 11.261 -26.411 4.793 1.00 87.94 111 SER A C 1
ATOM 898 O O . SER A 1 111 ? 11.917 -27.111 5.565 1.00 87.94 111 SER A O 1
ATOM 900 N N . LYS A 1 112 ? 11.804 -25.388 4.120 1.00 88.25 112 LYS A N 1
ATOM 901 C CA . LYS A 1 112 ? 13.204 -24.945 4.204 1.00 88.25 112 LYS A CA 1
ATOM 902 C C . LYS A 1 112 ? 13.481 -24.003 5.381 1.00 88.25 112 LYS A C 1
ATOM 904 O O . LYS A 1 112 ? 14.600 -23.529 5.534 1.00 88.25 112 LYS A O 1
ATOM 909 N N . ARG A 1 113 ? 12.486 -23.777 6.245 1.00 88.44 113 ARG A N 1
ATOM 910 C CA . ARG A 1 113 ? 12.525 -22.899 7.425 1.00 88.44 113 ARG A CA 1
ATOM 911 C C . ARG A 1 113 ? 12.630 -21.399 7.122 1.00 88.44 113 ARG A C 1
ATOM 913 O O . ARG A 1 113 ? 12.985 -20.652 8.031 1.00 88.44 113 ARG A O 1
ATOM 920 N N . HIS A 1 114 ? 12.266 -20.959 5.917 1.00 89.88 114 HIS A N 1
ATOM 921 C CA . HIS A 1 114 ? 12.146 -19.534 5.596 1.00 89.88 114 HIS A CA 1
ATOM 922 C C . HIS A 1 114 ? 10.866 -18.945 6.203 1.00 89.88 114 HIS A C 1
ATOM 924 O O . HIS A 1 114 ? 9.813 -19.581 6.151 1.00 89.88 114 HIS A O 1
ATOM 930 N N . ASP A 1 115 ? 10.946 -17.738 6.757 1.00 90.06 115 ASP A N 1
ATOM 931 C CA . ASP A 1 115 ? 9.831 -16.983 7.357 1.00 90.06 115 ASP A CA 1
ATOM 932 C C . ASP A 1 115 ? 9.816 -15.491 6.958 1.00 90.06 115 ASP A C 1
ATOM 934 O O . ASP A 1 115 ? 8.957 -14.725 7.410 1.00 90.06 115 ASP A O 1
ATOM 938 N N . ALA A 1 116 ? 10.731 -15.086 6.075 1.00 89.19 116 ALA A N 1
ATOM 939 C CA . ALA A 1 116 ? 10.813 -13.739 5.534 1.00 89.19 116 ALA A CA 1
ATOM 940 C C . ALA A 1 116 ? 11.318 -13.740 4.084 1.00 89.19 116 ALA A C 1
ATOM 942 O O . ALA A 1 116 ? 12.063 -14.633 3.671 1.00 89.19 116 ALA A O 1
ATOM 943 N N . ILE A 1 117 ? 10.932 -12.710 3.329 1.00 88.25 117 ILE A N 1
ATOM 944 C CA . ILE A 1 117 ? 11.452 -12.414 1.988 1.00 88.25 117 ILE A CA 1
ATOM 945 C C . ILE A 1 117 ? 12.298 -11.153 2.067 1.00 88.25 117 ILE A C 1
ATOM 947 O O . ILE A 1 117 ? 11.877 -10.153 2.644 1.00 88.25 117 ILE A O 1
ATOM 951 N N . TRP A 1 118 ? 13.467 -11.194 1.441 1.00 88.19 118 TRP A N 1
ATOM 952 C CA . TRP A 1 118 ? 14.268 -10.007 1.186 1.00 88.19 118 TRP A CA 1
ATOM 953 C C . TRP A 1 118 ? 13.871 -9.390 -0.157 1.00 88.19 118 TRP A C 1
ATOM 955 O O . TRP A 1 118 ? 13.774 -10.099 -1.159 1.00 88.19 118 TRP A O 1
ATOM 965 N N . THR A 1 119 ? 13.627 -8.084 -0.170 1.00 83.25 119 THR A N 1
ATOM 966 C CA . THR A 1 119 ? 13.207 -7.323 -1.353 1.00 83.25 119 THR A CA 1
ATOM 967 C C . THR A 1 119 ? 14.133 -6.132 -1.566 1.00 83.25 119 THR A C 1
ATOM 969 O O . THR A 1 119 ? 14.638 -5.563 -0.598 1.00 83.25 119 THR A O 1
ATOM 972 N N . ASP A 1 120 ? 14.349 -5.740 -2.820 1.00 78.25 120 ASP A N 1
ATOM 973 C CA . ASP A 1 120 ? 15.170 -4.589 -3.205 1.00 78.25 120 ASP A CA 1
ATOM 974 C C . ASP A 1 120 ? 14.358 -3.281 -3.344 1.00 78.25 120 ASP A C 1
ATOM 976 O O . ASP A 1 120 ? 14.757 -2.340 -4.040 1.00 78.25 120 ASP A O 1
ATOM 980 N N . ASP A 1 121 ? 13.195 -3.211 -2.687 1.00 69.06 121 ASP A N 1
ATOM 981 C CA . ASP A 1 121 ? 12.237 -2.131 -2.895 1.00 69.06 121 ASP A CA 1
ATOM 982 C C . ASP A 1 121 ? 12.369 -0.979 -1.887 1.00 69.06 121 ASP A C 1
ATOM 984 O O . ASP A 1 121 ? 12.884 -1.121 -0.779 1.00 69.06 121 ASP A O 1
ATOM 988 N N . GLN A 1 122 ? 11.947 0.213 -2.310 1.00 66.94 122 GLN A N 1
ATOM 989 C CA . GLN A 1 122 ? 12.023 1.464 -1.544 1.00 66.94 122 GLN A CA 1
ATOM 990 C C . GLN A 1 122 ? 10.704 1.813 -0.842 1.00 66.94 122 GLN A C 1
ATOM 992 O O . GLN A 1 122 ? 10.630 2.844 -0.174 1.00 66.94 122 GLN A O 1
ATOM 997 N N . SER A 1 123 ? 9.626 1.063 -1.077 1.00 71.12 123 SER A N 1
ATOM 998 C CA . SER A 1 123 ? 8.277 1.485 -0.723 1.00 71.12 123 SER A CA 1
ATOM 999 C C . SER A 1 123 ? 7.440 0.370 -0.108 1.00 71.12 123 SER A C 1
ATOM 1001 O O . SER A 1 123 ? 7.222 -0.683 -0.692 1.00 71.12 123 SER A O 1
ATOM 1003 N N . GLU A 1 124 ? 6.808 0.665 1.025 1.00 75.56 124 GLU A N 1
ATOM 1004 C CA . GLU A 1 124 ? 5.842 -0.244 1.659 1.00 75.56 124 GLU A CA 1
ATOM 1005 C C . GLU A 1 124 ? 4.693 -0.657 0.718 1.00 75.56 124 GLU A C 1
ATOM 1007 O O . GLU A 1 124 ? 4.054 -1.698 0.885 1.00 75.56 124 GLU A O 1
ATOM 1012 N N . ARG A 1 125 ? 4.397 0.166 -0.297 1.00 77.12 125 ARG A N 1
ATOM 1013 C CA . ARG A 1 125 ? 3.321 -0.091 -1.258 1.00 77.12 125 ARG A CA 1
ATOM 1014 C C . ARG A 1 125 ? 3.615 -1.284 -2.167 1.00 77.12 125 ARG A C 1
ATOM 1016 O O . ARG A 1 125 ? 2.687 -2.015 -2.522 1.00 77.12 125 ARG A O 1
ATOM 1023 N N . THR A 1 126 ? 4.862 -1.480 -2.569 1.00 77.25 126 THR A N 1
ATOM 1024 C CA . THR A 1 126 ? 5.250 -2.633 -3.396 1.00 77.25 126 THR A CA 1
ATOM 1025 C C . THR A 1 126 ? 5.274 -3.893 -2.546 1.00 77.25 126 THR A C 1
ATOM 1027 O O . THR A 1 126 ? 4.730 -4.897 -2.985 1.00 77.25 126 THR A O 1
ATOM 1030 N N . ILE A 1 127 ? 5.746 -3.813 -1.296 1.00 81.25 127 ILE A N 1
ATOM 1031 C CA . ILE A 1 127 ? 5.710 -4.903 -0.318 1.00 81.25 127 ILE A CA 1
ATOM 1032 C C . ILE A 1 127 ? 4.269 -5.372 -0.137 1.00 81.25 127 ILE A C 1
ATOM 1034 O O . ILE A 1 127 ? 3.987 -6.559 -0.260 1.00 81.25 127 ILE A O 1
ATOM 1038 N N . ARG A 1 128 ? 3.321 -4.441 0.019 1.00 83.88 128 ARG A N 1
ATOM 1039 C CA . ARG A 1 128 ? 1.885 -4.759 0.090 1.00 83.88 128 ARG A CA 1
ATOM 1040 C C . ARG A 1 128 ? 1.343 -5.395 -1.195 1.00 83.88 128 ARG A C 1
ATOM 1042 O O . ARG A 1 128 ? 0.459 -6.246 -1.141 1.00 83.88 128 ARG A O 1
ATOM 1049 N N . THR A 1 129 ? 1.850 -4.980 -2.356 1.00 85.94 129 THR A N 1
ATOM 1050 C CA . THR A 1 129 ? 1.467 -5.563 -3.653 1.00 85.94 129 THR A CA 1
ATOM 1051 C C . THR A 1 129 ? 1.991 -6.995 -3.776 1.00 85.94 129 THR A C 1
ATOM 1053 O O . THR A 1 129 ? 1.230 -7.892 -4.136 1.00 85.94 129 THR A O 1
ATOM 1056 N N . LEU A 1 130 ? 3.254 -7.222 -3.408 1.00 85.06 130 LEU A N 1
ATOM 1057 C CA . LEU A 1 130 ? 3.883 -8.539 -3.353 1.00 85.06 130 LEU A CA 1
ATOM 1058 C C . LEU A 1 130 ? 3.168 -9.450 -2.355 1.00 85.06 130 LEU A C 1
ATOM 1060 O O . LEU A 1 130 ? 2.886 -10.595 -2.683 1.00 85.06 130 LEU A O 1
ATOM 1064 N N . GLU A 1 131 ? 2.785 -8.939 -1.184 1.00 87.31 131 GLU A N 1
ATOM 1065 C CA . GLU A 1 131 ? 1.984 -9.677 -0.204 1.00 87.31 131 GLU A CA 1
ATOM 1066 C C . GLU A 1 131 ? 0.639 -10.127 -0.795 1.00 87.31 131 GLU A C 1
ATOM 1068 O O . GLU A 1 131 ? 0.236 -11.280 -0.633 1.00 87.31 131 GLU A O 1
ATOM 1073 N N . GLY A 1 132 ? -0.043 -9.244 -1.529 1.00 88.06 132 GLY A N 1
ATOM 1074 C CA . GLY A 1 132 ? -1.278 -9.580 -2.239 1.00 88.06 132 GLY A CA 1
ATOM 1075 C C . GLY A 1 132 ? -1.077 -10.679 -3.286 1.00 88.06 132 GLY A C 1
ATOM 1076 O O . GLY A 1 132 ? -1.856 -11.632 -3.331 1.00 88.06 132 GLY A O 1
ATOM 1077 N N . MET A 1 133 ? -0.009 -10.586 -4.086 1.00 89.44 133 MET A N 1
ATOM 1078 C CA . MET A 1 133 ? 0.350 -11.607 -5.078 1.00 89.44 133 MET A CA 1
ATOM 1079 C C . MET A 1 133 ? 0.703 -12.948 -4.421 1.00 89.44 133 MET A C 1
ATOM 1081 O O . MET A 1 133 ? 0.231 -13.987 -4.878 1.00 89.44 133 MET A O 1
ATOM 1085 N N . LEU A 1 134 ? 1.465 -12.932 -3.321 1.00 87.88 134 LEU A N 1
ATOM 1086 C CA . LEU A 1 134 ? 1.808 -14.116 -2.525 1.00 87.88 134 LEU A CA 1
ATOM 1087 C C . LEU A 1 134 ? 0.551 -14.805 -1.994 1.00 87.88 134 LEU A C 1
ATOM 1089 O O . LEU A 1 134 ? 0.403 -16.016 -2.144 1.00 87.88 134 LEU A O 1
ATOM 1093 N N . ARG A 1 135 ? -0.381 -14.037 -1.418 1.00 86.44 135 ARG A N 1
ATOM 1094 C CA . ARG A 1 135 ? -1.655 -14.568 -0.913 1.00 86.44 135 ARG A CA 1
ATOM 1095 C C . ARG A 1 135 ? -2.469 -15.220 -2.027 1.00 86.44 135 ARG A C 1
ATOM 1097 O O . ARG A 1 135 ? -2.951 -16.330 -1.829 1.00 86.44 135 ARG A O 1
ATOM 1104 N N . ALA A 1 136 ? -2.594 -14.565 -3.183 1.00 86.12 136 ALA A N 1
ATOM 1105 C CA . ALA A 1 136 ? -3.294 -15.130 -4.336 1.00 86.12 136 ALA A CA 1
ATOM 1106 C C . ALA A 1 136 ? -2.637 -16.436 -4.812 1.00 86.12 136 ALA A C 1
ATOM 1108 O O . ALA A 1 136 ? -3.310 -17.456 -4.931 1.00 86.12 136 ALA A O 1
ATOM 1109 N N . CYS A 1 137 ? -1.310 -16.447 -4.973 1.00 84.56 137 CYS A N 1
ATOM 1110 C CA . CYS A 1 137 ? -0.597 -17.629 -5.456 1.00 84.56 137 CYS A CA 1
ATOM 1111 C C . CYS A 1 137 ? -0.726 -18.826 -4.504 1.00 84.56 137 CYS A C 1
ATOM 1113 O O . CYS A 1 137 ? -0.961 -19.944 -4.955 1.00 84.56 137 CYS A O 1
ATOM 1115 N N . VAL A 1 138 ? -0.621 -18.604 -3.190 1.00 83.62 138 VAL A N 1
ATOM 1116 C CA . VAL A 1 138 ? -0.785 -19.675 -2.193 1.00 83.62 138 VAL A CA 1
ATOM 1117 C C . VAL A 1 138 ? -2.217 -20.223 -2.188 1.00 83.62 138 VAL A C 1
ATOM 1119 O O . VAL A 1 138 ? -2.401 -21.431 -2.031 1.00 83.62 138 VAL A O 1
ATOM 1122 N N . MET A 1 139 ? -3.226 -19.363 -2.374 1.00 83.69 139 MET A N 1
ATOM 1123 C CA . MET A 1 139 ? -4.628 -19.791 -2.455 1.00 83.69 139 MET A CA 1
ATOM 1124 C C . MET A 1 139 ? -4.914 -20.617 -3.718 1.00 83.69 139 MET A C 1
ATOM 1126 O O . MET A 1 139 ? -5.595 -21.638 -3.621 1.00 83.69 139 MET A O 1
ATOM 1130 N N . ASP A 1 140 ? -4.366 -20.218 -4.868 1.00 84.69 140 ASP A N 1
ATOM 1131 C CA . ASP A 1 140 ? -4.703 -20.816 -6.166 1.00 84.69 140 ASP A CA 1
ATOM 1132 C C . ASP A 1 140 ? -3.845 -22.042 -6.518 1.00 84.69 140 ASP A C 1
ATOM 1134 O O . ASP A 1 140 ? -4.359 -23.039 -7.031 1.00 84.69 140 ASP A O 1
ATOM 1138 N N . PHE A 1 141 ? -2.539 -22.007 -6.232 1.00 78.81 141 PHE A N 1
ATOM 1139 C CA . PHE A 1 141 ? -1.589 -23.015 -6.723 1.00 78.81 141 PHE A CA 1
ATOM 1140 C C . PHE A 1 141 ? -1.219 -24.096 -5.699 1.00 78.81 141 PHE A C 1
ATOM 1142 O O . PHE A 1 141 ? -0.570 -25.074 -6.071 1.00 78.81 141 PHE A O 1
ATOM 1149 N N . LYS A 1 142 ? -1.678 -23.979 -4.439 1.00 78.81 142 LYS A N 1
ATOM 1150 C CA . LYS A 1 142 ? -1.239 -24.807 -3.292 1.00 78.81 142 LYS A CA 1
ATOM 1151 C C . LYS A 1 142 ? 0.298 -24.770 -3.121 1.00 78.81 142 LYS A C 1
ATOM 1153 O O . LYS A 1 142 ? 1.018 -24.194 -3.925 1.00 78.81 142 LYS A O 1
ATOM 1158 N N . GLY A 1 143 ? 0.829 -25.352 -2.049 1.00 82.62 143 GLY A N 1
ATOM 1159 C CA . GLY A 1 143 ? 2.279 -25.343 -1.790 1.00 82.62 143 GLY A CA 1
ATOM 1160 C C . GLY A 1 143 ? 2.767 -24.125 -1.002 1.00 82.62 143 GLY A C 1
ATOM 1161 O O . GLY A 1 143 ? 1.972 -23.307 -0.528 1.00 82.62 143 GLY A O 1
ATOM 1162 N N . ALA A 1 144 ? 4.079 -24.061 -0.781 1.00 86.50 144 ALA A N 1
ATOM 1163 C CA . ALA A 1 144 ? 4.691 -23.026 0.048 1.00 86.50 144 ALA A CA 1
ATOM 1164 C C . ALA A 1 144 ? 4.917 -21.737 -0.753 1.00 86.50 144 ALA A C 1
ATOM 1166 O O . ALA A 1 144 ? 5.113 -21.759 -1.965 1.00 86.50 144 ALA A O 1
ATOM 1167 N N . TRP A 1 145 ? 4.906 -20.587 -0.079 1.00 88.81 145 TRP A N 1
ATOM 1168 C CA . TRP A 1 145 ? 5.077 -19.300 -0.757 1.00 88.81 145 TRP A CA 1
ATOM 1169 C C . TRP A 1 145 ? 6.449 -19.160 -1.439 1.00 88.81 145 TRP A C 1
ATOM 1171 O O . TRP A 1 145 ? 6.552 -18.453 -2.440 1.00 88.81 145 TRP A O 1
ATOM 1181 N N . ASP A 1 146 ? 7.490 -19.842 -0.941 1.00 89.69 146 ASP A N 1
ATOM 1182 C CA . ASP A 1 146 ? 8.845 -19.782 -1.501 1.00 89.69 146 ASP A CA 1
ATOM 1183 C C . ASP A 1 146 ? 8.978 -20.525 -2.839 1.00 89.69 146 ASP A C 1
ATOM 1185 O O . ASP A 1 146 ? 9.878 -20.225 -3.622 1.00 89.69 146 ASP A O 1
ATOM 1189 N N . GLU A 1 147 ? 8.052 -21.436 -3.148 1.00 89.38 147 GLU A N 1
ATOM 1190 C CA . GLU A 1 147 ? 7.972 -22.132 -4.439 1.00 89.38 147 GLU A CA 1
ATOM 1191 C C . GLU A 1 147 ? 7.415 -21.224 -5.548 1.00 89.38 147 GLU A C 1
ATOM 1193 O O . GLU A 1 147 ? 7.746 -21.395 -6.721 1.00 89.38 147 GLU A O 1
ATOM 1198 N N . HIS A 1 148 ? 6.621 -20.216 -5.170 1.00 89.25 148 HIS A N 1
ATOM 1199 C CA . HIS A 1 148 ? 5.930 -19.314 -6.098 1.00 89.25 148 HIS A CA 1
ATOM 1200 C C . HIS A 1 148 ? 6.676 -18.005 -6.363 1.00 89.25 148 HIS A C 1
ATOM 1202 O O . HIS A 1 148 ? 6.264 -17.237 -7.234 1.00 89.25 148 HIS A O 1
ATOM 1208 N N . LEU A 1 149 ? 7.785 -17.742 -5.662 1.00 89.06 149 LEU A N 1
ATOM 1209 C CA . LEU A 1 149 ? 8.559 -16.504 -5.826 1.00 89.06 149 LEU A CA 1
ATOM 1210 C C . LEU A 1 149 ? 8.942 -16.203 -7.282 1.00 89.06 149 LEU A C 1
ATOM 1212 O O . LEU A 1 149 ? 8.718 -15.066 -7.696 1.00 89.06 149 LEU A O 1
ATOM 1216 N N . PRO A 1 150 ? 9.434 -17.166 -8.093 1.00 89.31 150 PRO A N 1
ATOM 1217 C CA . PRO A 1 150 ? 9.806 -16.866 -9.477 1.00 89.31 150 PRO A CA 1
ATOM 1218 C C . PRO A 1 150 ? 8.613 -16.409 -10.325 1.00 89.31 150 PRO A C 1
ATOM 1220 O O . PRO A 1 150 ? 8.747 -15.535 -11.180 1.00 89.31 150 PRO A O 1
ATOM 1223 N N . LEU A 1 151 ? 7.429 -16.980 -10.079 1.00 87.81 151 LEU A N 1
ATOM 1224 C CA . LEU A 1 151 ? 6.203 -16.603 -10.781 1.00 87.81 151 LEU A CA 1
ATOM 1225 C C . LEU A 1 151 ? 5.755 -15.193 -10.384 1.00 87.81 151 LEU A C 1
ATOM 1227 O O . LEU A 1 151 ? 5.355 -14.408 -11.243 1.00 87.81 151 LEU A O 1
ATOM 1231 N N . ILE A 1 152 ? 5.848 -14.866 -9.096 1.00 88.69 152 ILE A N 1
ATOM 1232 C CA . ILE A 1 152 ? 5.459 -13.561 -8.556 1.00 88.69 152 ILE A CA 1
ATOM 1233 C C . ILE A 1 152 ? 6.412 -12.471 -9.037 1.00 88.69 152 ILE A C 1
ATOM 1235 O O . ILE A 1 152 ? 5.951 -11.440 -9.519 1.00 88.69 152 ILE A O 1
ATOM 1239 N N . GLU A 1 153 ? 7.723 -12.708 -8.972 1.00 88.88 153 GLU A N 1
ATOM 1240 C CA . GLU A 1 153 ? 8.738 -11.797 -9.505 1.00 88.88 153 GLU A CA 1
ATOM 1241 C C . GLU A 1 153 ? 8.481 -11.522 -10.989 1.00 88.88 153 GLU A C 1
ATOM 1243 O O . GLU A 1 153 ? 8.451 -10.369 -11.425 1.00 88.88 153 GLU A O 1
ATOM 1248 N N . PHE A 1 154 ? 8.228 -12.579 -11.764 1.00 89.38 154 PHE A N 1
ATOM 1249 C CA . PHE A 1 154 ? 7.903 -12.450 -13.175 1.00 89.38 154 PHE A CA 1
ATOM 1250 C C . PHE A 1 154 ? 6.621 -11.637 -13.396 1.00 89.38 154 PHE A C 1
ATOM 1252 O O . PHE A 1 154 ? 6.615 -10.725 -14.224 1.00 89.38 154 PHE A O 1
ATOM 1259 N N . ALA A 1 155 ? 5.544 -11.930 -12.667 1.00 89.62 155 ALA A N 1
ATOM 1260 C CA . ALA A 1 155 ? 4.277 -11.218 -12.800 1.00 89.62 155 ALA A CA 1
ATOM 1261 C C . ALA A 1 155 ? 4.423 -9.735 -12.434 1.00 89.62 155 ALA A C 1
ATOM 1263 O O . ALA A 1 155 ? 3.961 -8.870 -13.177 1.00 89.62 155 ALA A O 1
ATOM 1264 N N . TYR A 1 156 ? 5.110 -9.435 -11.334 1.00 89.75 156 TYR A N 1
ATOM 1265 C CA . TYR A 1 156 ? 5.366 -8.078 -10.865 1.00 89.75 156 TYR A CA 1
ATOM 1266 C C . TYR A 1 156 ? 6.220 -7.283 -11.860 1.00 89.75 156 TYR A C 1
ATOM 1268 O O . TYR A 1 156 ? 5.791 -6.236 -12.345 1.00 89.75 156 TYR A O 1
ATOM 1276 N N . ASN A 1 157 ? 7.376 -7.820 -12.266 1.00 90.19 157 ASN A N 1
ATOM 1277 C CA . ASN A 1 157 ? 8.299 -7.137 -13.177 1.00 90.19 157 ASN A CA 1
ATOM 1278 C C . ASN A 1 157 ? 7.701 -6.872 -14.564 1.00 90.19 157 ASN A C 1
ATOM 1280 O O . ASN A 1 157 ? 8.156 -5.966 -15.264 1.00 90.19 157 ASN A O 1
ATOM 1284 N N . ASN A 1 158 ? 6.681 -7.632 -14.965 1.00 89.62 158 ASN A N 1
ATOM 1285 C CA . ASN A 1 158 ? 6.015 -7.494 -16.260 1.00 89.62 158 ASN A CA 1
ATOM 1286 C C . ASN A 1 158 ? 4.653 -6.796 -16.199 1.00 89.62 158 ASN A C 1
ATOM 1288 O O . ASN A 1 158 ? 4.066 -6.517 -17.246 1.00 89.62 158 ASN A O 1
ATOM 1292 N N . SER A 1 159 ? 4.162 -6.480 -15.003 1.00 89.88 159 SER A N 1
ATOM 1293 C CA . SER A 1 159 ? 2.909 -5.752 -14.819 1.00 89.88 159 SER A CA 1
ATOM 1294 C C . SER A 1 159 ? 3.104 -4.251 -14.997 1.00 89.88 159 SER A C 1
ATOM 1296 O O . SER A 1 159 ? 4.156 -3.690 -14.702 1.00 89.88 159 SER A O 1
ATOM 1298 N N . TYR A 1 160 ? 2.066 -3.568 -15.476 1.00 90.25 160 TYR A N 1
ATOM 1299 C CA . TYR A 1 160 ? 2.101 -2.120 -15.660 1.00 90.25 160 TYR A CA 1
ATOM 1300 C C . TYR A 1 160 ? 2.079 -1.382 -14.318 1.00 90.25 160 TYR A C 1
ATOM 1302 O O . TYR A 1 160 ? 1.180 -1.581 -13.501 1.00 90.25 160 TYR A O 1
ATOM 1310 N N . HIS A 1 161 ? 3.026 -0.467 -14.116 1.00 89.56 161 HIS A N 1
ATOM 1311 C CA . HIS A 1 161 ? 3.094 0.382 -12.930 1.00 89.56 161 HIS A CA 1
ATOM 1312 C C . HIS A 1 161 ? 2.711 1.820 -13.277 1.00 89.56 161 HIS A C 1
ATOM 1314 O O . HIS A 1 161 ? 3.321 2.452 -14.137 1.00 89.56 161 HIS A O 1
ATOM 1320 N N . SER A 1 162 ? 1.727 2.383 -12.573 1.00 87.31 162 SER A N 1
ATOM 1321 C CA . SER A 1 162 ? 1.203 3.729 -12.855 1.00 87.31 162 SER A CA 1
ATOM 1322 C C . SER A 1 162 ? 2.189 4.865 -12.562 1.00 87.31 162 SER A C 1
ATOM 1324 O O . SER A 1 162 ? 2.118 5.911 -13.209 1.00 87.31 162 SER A O 1
ATOM 1326 N N . SER A 1 163 ? 3.119 4.670 -11.621 1.00 85.31 163 SER A N 1
ATOM 1327 C CA . SER A 1 163 ? 4.158 5.649 -11.270 1.00 85.31 163 SER A CA 1
ATOM 1328 C C . SER A 1 163 ? 5.166 5.857 -12.401 1.00 85.31 163 SER A C 1
ATOM 1330 O O . SER A 1 163 ? 5.509 6.994 -12.708 1.00 85.31 163 SER A O 1
ATOM 1332 N N . ILE A 1 164 ? 5.592 4.771 -13.052 1.00 85.88 164 ILE A N 1
ATOM 1333 C CA . ILE A 1 164 ? 6.541 4.783 -14.178 1.00 85.88 164 ILE A CA 1
ATOM 1334 C C . ILE A 1 164 ? 5.859 4.666 -15.545 1.00 85.88 164 ILE A C 1
ATOM 1336 O O . ILE A 1 164 ? 6.532 4.765 -16.566 1.00 85.88 164 ILE A O 1
ATOM 1340 N N . GLN A 1 165 ? 4.538 4.477 -15.582 1.00 88.69 165 GLN A N 1
ATOM 1341 C CA . GLN A 1 165 ? 3.711 4.288 -16.780 1.00 88.69 165 GLN A CA 1
ATOM 1342 C C . GLN A 1 165 ? 4.265 3.249 -17.777 1.00 88.69 165 GLN A C 1
ATOM 1344 O O . GLN A 1 165 ? 4.245 3.455 -18.993 1.00 88.69 165 GLN A O 1
ATOM 1349 N N . MET A 1 166 ? 4.836 2.166 -17.257 1.00 90.38 166 MET A N 1
ATOM 1350 C CA . MET A 1 166 ? 5.312 0.989 -17.994 1.00 90.38 166 MET A CA 1
ATOM 1351 C C . MET A 1 166 ? 5.586 -0.142 -16.996 1.00 90.38 166 MET A C 1
ATOM 1353 O O . MET A 1 166 ? 5.382 0.038 -15.794 1.00 90.38 166 MET A O 1
ATOM 1357 N N . ALA A 1 167 ? 6.033 -1.301 -17.473 1.00 91.50 167 ALA A N 1
ATOM 1358 C CA . ALA A 1 167 ? 6.478 -2.378 -16.593 1.00 91.50 167 ALA A CA 1
ATOM 1359 C C . ALA A 1 167 ? 7.919 -2.142 -16.092 1.00 91.50 167 ALA A C 1
ATOM 1361 O O . ALA A 1 167 ? 8.737 -1.622 -16.862 1.00 91.50 167 ALA A O 1
ATOM 1362 N N . PRO A 1 168 ? 8.276 -2.545 -14.856 1.00 90.06 168 PRO A N 1
ATOM 1363 C CA . PRO A 1 168 ? 9.653 -2.463 -14.358 1.00 90.06 168 PRO A CA 1
ATOM 1364 C C . PRO A 1 168 ? 10.685 -3.114 -15.291 1.00 90.06 168 PRO A C 1
ATOM 1366 O O . PRO A 1 168 ? 11.737 -2.533 -15.555 1.00 90.06 168 PRO A O 1
ATOM 1369 N N . TYR A 1 169 ? 10.351 -4.263 -15.884 1.00 89.56 169 TYR A N 1
ATOM 1370 C CA . TYR A 1 169 ? 11.190 -4.936 -16.876 1.00 89.56 169 TYR A CA 1
ATOM 1371 C C . TYR A 1 169 ? 11.451 -4.047 -18.099 1.00 89.56 169 TYR A C 1
ATOM 1373 O O . TYR A 1 169 ? 12.584 -3.933 -18.568 1.00 89.56 169 TYR A O 1
ATOM 1381 N N . GLU A 1 170 ? 10.418 -3.374 -18.609 1.00 88.94 170 GLU A N 1
ATOM 1382 C CA . GLU A 1 170 ? 10.556 -2.471 -19.752 1.00 88.94 170 GLU A CA 1
ATOM 1383 C C . GLU A 1 170 ? 11.413 -1.252 -19.411 1.00 88.94 170 GLU A C 1
ATOM 1385 O O . GLU A 1 170 ? 12.244 -0.837 -20.222 1.00 88.94 170 GLU A O 1
ATOM 1390 N N . ALA A 1 171 ? 11.266 -0.716 -18.202 1.00 87.69 171 ALA A N 1
ATOM 1391 C CA . ALA A 1 171 ? 12.092 0.381 -17.716 1.00 87.69 171 ALA A CA 1
ATOM 1392 C C . ALA A 1 171 ? 13.574 -0.027 -17.613 1.00 87.69 171 ALA A C 1
ATOM 1394 O O . ALA A 1 171 ? 14.475 0.724 -18.007 1.00 87.69 171 ALA A O 1
ATOM 1395 N N . LEU A 1 172 ? 13.836 -1.245 -17.130 1.00 86.19 172 LEU A N 1
ATOM 1396 C CA . LEU A 1 172 ? 15.188 -1.751 -16.920 1.00 86.19 172 LEU A CA 1
ATOM 1397 C C . LEU A 1 172 ? 15.879 -2.155 -18.227 1.00 86.19 172 LEU A C 1
ATOM 1399 O O . LEU A 1 172 ? 17.037 -1.795 -18.446 1.00 86.19 172 LEU A O 1
ATOM 1403 N N . TYR A 1 173 ? 15.182 -2.853 -19.121 1.00 83.44 173 TYR A N 1
ATOM 1404 C CA . TYR A 1 173 ? 15.774 -3.429 -20.335 1.00 83.44 173 TYR A CA 1
ATOM 1405 C C . TYR A 1 173 ? 15.437 -2.670 -21.616 1.00 83.44 173 TYR A C 1
ATOM 1407 O O . TYR A 1 173 ? 15.970 -2.987 -22.677 1.00 83.44 173 TYR A O 1
ATOM 1415 N N . GLY A 1 174 ? 14.558 -1.672 -21.543 1.00 79.94 174 GLY A N 1
ATOM 1416 C CA . GLY A 1 174 ? 14.151 -0.884 -22.699 1.00 79.94 174 GLY A CA 1
ATOM 1417 C C . GLY A 1 174 ? 13.281 -1.647 -23.698 1.00 79.94 174 GLY A C 1
ATOM 1418 O O . GLY A 1 174 ? 13.086 -1.156 -24.806 1.00 79.94 174 GLY A O 1
ATOM 1419 N N . ARG A 1 175 ? 12.731 -2.808 -23.339 1.00 80.00 175 ARG A N 1
ATOM 1420 C CA . ARG A 1 175 ? 11.848 -3.618 -24.193 1.00 80.00 175 ARG A CA 1
ATOM 1421 C C . ARG A 1 175 ? 10.879 -4.434 -23.349 1.00 80.00 175 ARG A C 1
ATOM 1423 O O . ARG A 1 175 ? 11.152 -4.677 -22.176 1.00 80.00 175 ARG A O 1
ATOM 1430 N N . LYS A 1 176 ? 9.792 -4.911 -23.950 1.00 83.88 176 LYS A N 1
ATOM 1431 C CA . LYS A 1 176 ? 8.872 -5.836 -23.276 1.00 83.88 176 LYS A CA 1
ATOM 1432 C C . LYS A 1 176 ? 9.529 -7.207 -23.085 1.00 83.88 176 LYS A C 1
ATOM 1434 O O . LYS A 1 176 ? 10.399 -7.602 -23.864 1.00 83.88 176 LYS A O 1
ATOM 1439 N N . CYS A 1 177 ? 9.143 -7.922 -22.031 1.00 81.56 177 CYS A N 1
ATOM 1440 C CA . CYS A 1 177 ? 9.661 -9.264 -21.789 1.00 81.56 177 CYS A CA 1
ATOM 1441 C C . CYS A 1 177 ? 9.148 -10.245 -22.839 1.00 81.56 177 CYS A C 1
ATOM 1443 O O . CYS A 1 177 ? 7.990 -10.186 -23.253 1.00 81.56 177 CYS A O 1
ATOM 1445 N N . ARG A 1 178 ? 10.032 -11.151 -23.264 1.00 76.62 178 ARG A N 1
ATOM 1446 C CA . ARG A 1 178 ? 9.687 -12.236 -24.179 1.00 76.62 178 ARG A CA 1
ATOM 1447 C C . ARG A 1 178 ? 9.119 -13.376 -23.358 1.00 76.62 178 ARG A C 1
ATOM 1449 O O . ARG A 1 178 ? 9.823 -13.943 -22.526 1.00 76.62 178 ARG A O 1
ATOM 1456 N N . THR A 1 179 ? 7.861 -13.704 -23.600 1.00 71.25 179 THR A N 1
ATOM 1457 C CA . THR A 1 179 ? 7.209 -14.841 -22.956 1.00 71.25 179 THR A CA 1
ATOM 1458 C C . THR A 1 179 ? 6.995 -15.930 -24.003 1.00 71.25 179 THR A C 1
ATOM 1460 O O . THR A 1 179 ? 6.786 -15.599 -25.172 1.00 71.25 179 THR A O 1
ATOM 1463 N N . PRO A 1 180 ? 7.005 -17.221 -23.626 1.00 64.94 180 PRO A N 1
ATOM 1464 C CA . PRO A 1 180 ? 6.718 -18.308 -24.567 1.00 64.94 180 PRO A CA 1
ATOM 1465 C C . PRO A 1 180 ? 5.370 -18.160 -25.294 1.00 64.94 180 PRO A C 1
ATOM 1467 O O . PRO A 1 180 ? 5.189 -18.733 -26.362 1.00 64.94 180 PRO A O 1
ATOM 1470 N N . VAL A 1 181 ? 4.445 -17.381 -24.721 1.00 63.53 181 VAL A N 1
ATOM 1471 C CA . VAL A 1 181 ? 3.089 -17.129 -25.230 1.00 63.53 181 VAL A CA 1
ATOM 1472 C C . VAL A 1 181 ? 3.012 -15.863 -26.104 1.00 63.53 181 VAL A C 1
ATOM 1474 O O . VAL A 1 181 ? 2.152 -15.781 -26.973 1.00 63.53 181 VAL A O 1
ATOM 1477 N N . CYS A 1 182 ? 3.925 -14.898 -25.934 1.00 52.69 182 CYS A N 1
ATOM 1478 C CA . CYS A 1 182 ? 3.984 -13.656 -26.713 1.00 52.69 182 CYS A CA 1
ATOM 1479 C C . CYS A 1 182 ? 5.326 -13.529 -27.443 1.00 52.69 182 CYS A C 1
ATOM 1481 O O . CYS A 1 182 ? 6.196 -12.736 -27.068 1.00 52.69 182 CYS A O 1
ATOM 1483 N N . TRP A 1 183 ? 5.461 -14.272 -28.540 1.00 52.97 183 TRP A N 1
ATOM 1484 C CA . TRP A 1 183 ? 6.421 -13.955 -29.594 1.00 52.97 183 TRP A CA 1
ATOM 1485 C C . TRP A 1 183 ? 5.843 -12.816 -30.431 1.00 52.97 183 TRP A C 1
ATOM 1487 O O . TRP A 1 183 ? 5.261 -13.041 -31.487 1.00 52.97 183 TRP A O 1
ATOM 1497 N N . HIS A 1 184 ? 5.945 -11.577 -29.953 1.00 48.75 184 HIS A N 1
ATOM 1498 C CA . HIS A 1 184 ? 5.809 -10.468 -30.891 1.00 48.75 184 HIS A CA 1
ATOM 1499 C C . HIS A 1 184 ? 6.981 -10.571 -31.876 1.00 48.75 184 HIS A C 1
ATOM 1501 O O . HIS A 1 184 ? 8.123 -10.751 -31.441 1.00 48.75 184 HIS A O 1
ATOM 1507 N N . GLU A 1 185 ? 6.703 -10.490 -33.180 1.00 47.09 185 GLU A N 1
ATOM 1508 C CA . GLU A 1 185 ? 7.713 -10.399 -34.239 1.00 47.09 185 GLU A CA 1
ATOM 1509 C C . GLU A 1 185 ? 8.506 -9.090 -34.094 1.00 47.09 185 GLU A C 1
ATOM 1511 O O . GLU A 1 185 ? 8.305 -8.112 -34.806 1.00 47.09 185 GLU A O 1
ATOM 1516 N N . GLU A 1 186 ? 9.410 -9.033 -33.125 1.00 54.50 186 GLU A N 1
ATOM 1517 C CA . GLU A 1 186 ? 10.500 -8.075 -33.155 1.00 54.50 186 GLU A CA 1
ATOM 1518 C C . GLU A 1 186 ? 11.598 -8.723 -33.989 1.00 54.50 186 GLU A C 1
ATOM 1520 O O . GLU A 1 186 ? 12.274 -9.648 -33.524 1.00 54.50 186 GLU A O 1
ATOM 1525 N N . GLY A 1 187 ? 11.707 -8.268 -35.241 1.00 53.47 187 GLY A N 1
ATOM 1526 C CA . GLY A 1 187 ? 12.722 -8.710 -36.193 1.00 53.47 187 GLY A CA 1
ATOM 1527 C C . GLY A 1 187 ? 14.132 -8.699 -35.601 1.00 53.47 187 GLY A C 1
ATOM 1528 O O . GLY A 1 187 ? 14.392 -8.062 -34.577 1.00 53.47 187 GLY A O 1
ATOM 1529 N N . ASP A 1 188 ? 15.03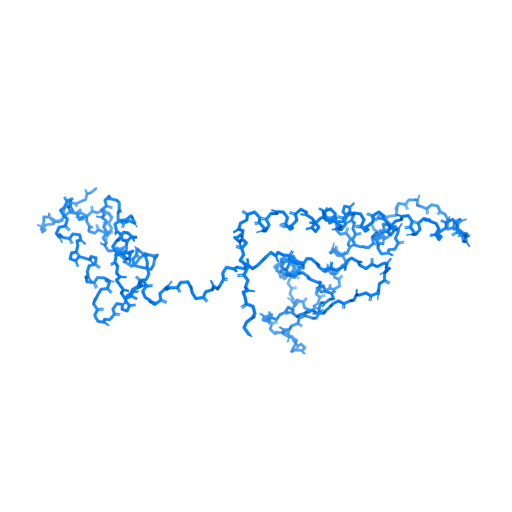3 -9.441 -36.252 1.00 51.88 188 ASP A N 1
ATOM 1530 C CA . ASP A 1 188 ? 16.418 -9.635 -35.824 1.00 51.88 188 ASP A CA 1
ATOM 1531 C C . ASP A 1 188 ? 17.049 -8.379 -35.225 1.00 51.88 188 ASP A C 1
ATOM 1533 O O . ASP A 1 188 ? 16.854 -7.265 -35.716 1.00 51.88 188 ASP A O 1
ATOM 1537 N N . ARG A 1 189 ? 17.843 -8.591 -34.168 1.00 54.84 189 ARG A N 1
ATOM 1538 C CA . ARG A 1 189 ? 18.662 -7.587 -33.473 1.00 54.84 189 ARG A CA 1
ATOM 1539 C C . ARG A 1 189 ? 19.488 -6.790 -34.501 1.00 54.84 189 ARG A C 1
ATOM 1541 O O . ARG A 1 189 ? 20.625 -7.138 -34.794 1.00 54.84 189 ARG A O 1
ATOM 1548 N N . LYS A 1 190 ? 18.921 -5.719 -35.062 1.00 53.75 190 LYS A N 1
ATOM 1549 C CA . LYS A 1 190 ? 19.579 -4.910 -36.104 1.00 53.75 190 LYS A CA 1
ATOM 1550 C C . LYS A 1 190 ? 20.365 -3.725 -35.567 1.00 53.75 190 LYS A C 1
ATOM 1552 O O . LYS A 1 190 ? 21.031 -3.048 -36.335 1.00 53.75 190 LYS A O 1
ATOM 1557 N N . LEU A 1 191 ? 20.334 -3.481 -34.263 1.00 58.47 191 LEU A N 1
ATOM 1558 C CA . LEU A 1 191 ? 20.979 -2.315 -33.675 1.00 58.47 191 LEU A CA 1
ATOM 1559 C C . LEU A 1 191 ? 22.018 -2.780 -32.659 1.00 58.47 191 LEU A C 1
ATOM 1561 O O . LEU A 1 191 ? 21.673 -3.223 -31.572 1.00 58.47 191 LEU A O 1
ATOM 1565 N N . LEU A 1 192 ? 23.291 -2.711 -33.050 1.00 57.34 192 LEU A N 1
ATOM 1566 C CA . LEU A 1 192 ? 24.477 -2.890 -32.198 1.00 57.34 192 LEU A CA 1
ATOM 1567 C C . LEU A 1 192 ? 25.310 -1.587 -32.142 1.00 57.34 192 LEU A C 1
ATOM 1569 O O . LEU A 1 192 ? 26.509 -1.626 -31.891 1.00 57.34 192 LEU A O 1
ATOM 1573 N N . GLY A 1 193 ? 24.681 -0.431 -32.398 1.00 69.56 193 GLY A N 1
ATOM 1574 C CA . GLY A 1 193 ? 25.350 0.868 -32.553 1.00 69.56 193 GLY A CA 1
ATOM 1575 C C . GLY A 1 193 ? 24.963 1.947 -31.521 1.00 69.56 193 GLY A C 1
ATOM 1576 O O . GLY A 1 193 ? 24.211 1.671 -30.583 1.00 69.56 193 GLY A O 1
ATOM 1577 N N . PRO A 1 194 ? 25.444 3.195 -31.711 1.00 76.12 194 PRO A N 1
ATOM 1578 C CA . PRO A 1 194 ? 25.190 4.355 -30.839 1.00 76.12 194 PRO A CA 1
ATOM 1579 C C . PRO A 1 194 ? 23.705 4.660 -30.585 1.00 76.12 194 PRO A C 1
ATOM 1581 O O . PRO A 1 194 ? 23.350 5.206 -29.542 1.00 76.12 194 PRO A O 1
ATOM 1584 N N . GLU A 1 195 ? 22.824 4.254 -31.498 1.00 76.12 195 GLU A N 1
ATOM 1585 C CA . GLU A 1 195 ? 21.372 4.421 -31.382 1.00 76.12 195 GLU A CA 1
ATOM 1586 C C . GLU A 1 195 ? 20.789 3.695 -30.159 1.00 76.12 195 GLU A C 1
ATOM 1588 O O . GLU A 1 195 ? 19.908 4.235 -29.497 1.00 76.12 195 GLU A O 1
ATOM 1593 N N .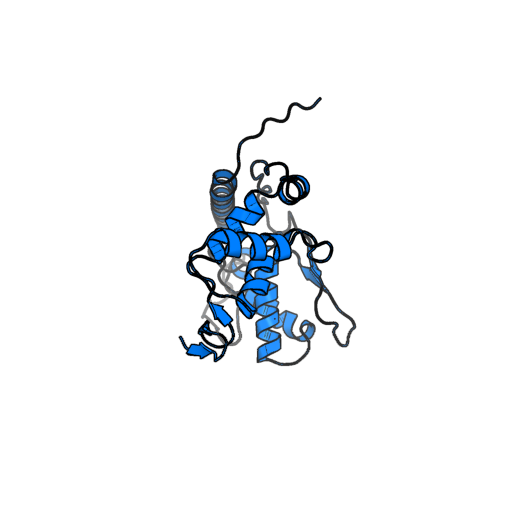 LEU A 1 196 ? 21.325 2.528 -29.768 1.00 73.19 196 LEU A N 1
ATOM 1594 C CA . LEU A 1 196 ? 20.903 1.843 -28.535 1.00 73.19 196 LEU A CA 1
ATOM 1595 C C . LEU A 1 196 ? 21.219 2.660 -27.280 1.00 73.19 196 LEU A C 1
ATOM 1597 O O . LEU A 1 196 ? 20.441 2.658 -26.321 1.00 73.19 196 LEU A O 1
ATOM 1601 N N . ILE A 1 197 ? 22.373 3.332 -27.273 1.00 78.06 197 ILE A N 1
ATOM 1602 C CA . ILE A 1 197 ? 22.804 4.169 -26.152 1.00 78.06 197 ILE A CA 1
ATOM 1603 C C . ILE A 1 197 ? 21.857 5.361 -26.051 1.00 78.06 197 ILE A C 1
ATOM 1605 O O . ILE A 1 197 ? 21.319 5.605 -24.973 1.00 78.06 197 ILE A O 1
ATOM 1609 N N . GLN A 1 198 ? 21.570 6.024 -27.176 1.00 81.81 198 GLN A N 1
ATOM 1610 C CA . GLN A 1 198 ? 20.640 7.151 -27.214 1.00 81.81 198 GLN A CA 1
ATOM 1611 C C . GLN A 1 198 ? 19.232 6.745 -26.760 1.00 81.81 198 GLN A C 1
ATOM 1613 O O . GLN A 1 198 ? 18.690 7.348 -25.839 1.00 81.81 198 GLN A O 1
ATOM 1618 N N . MET A 1 199 ? 18.687 5.647 -27.295 1.00 78.94 199 MET A N 1
ATOM 1619 C CA . MET A 1 199 ? 17.386 5.117 -26.869 1.00 78.94 199 MET A CA 1
ATOM 1620 C C . MET A 1 199 ? 17.352 4.785 -25.372 1.00 78.94 199 MET A C 1
ATOM 1622 O O . MET A 1 199 ? 16.337 4.992 -24.705 1.00 78.94 199 MET A O 1
ATOM 1626 N N . THR A 1 200 ? 18.451 4.260 -24.825 1.00 80.12 200 THR A N 1
ATOM 1627 C CA . THR A 1 200 ? 18.549 3.952 -23.393 1.00 80.12 200 THR A CA 1
ATOM 1628 C C . THR A 1 200 ? 18.555 5.225 -22.554 1.00 80.12 200 THR A C 1
ATOM 1630 O O . THR A 1 200 ? 17.842 5.288 -21.553 1.00 80.12 200 THR A O 1
ATOM 1633 N N . VAL A 1 201 ? 19.319 6.240 -22.963 1.00 85.69 201 VAL A N 1
ATOM 1634 C CA . VAL A 1 201 ? 19.375 7.551 -22.300 1.00 85.69 201 VAL A CA 1
ATOM 1635 C C . VAL A 1 201 ? 18.003 8.226 -22.323 1.00 85.69 201 VAL A C 1
ATOM 1637 O O . VAL A 1 201 ? 17.523 8.666 -21.277 1.00 85.69 201 VAL A O 1
ATOM 1640 N N . ASP A 1 202 ? 17.327 8.229 -23.471 1.00 87.56 202 ASP A N 1
ATOM 1641 C CA . ASP A 1 202 ? 15.998 8.826 -23.625 1.00 87.56 202 ASP A CA 1
ATOM 1642 C C . ASP A 1 202 ? 14.965 8.130 -22.729 1.00 87.56 202 ASP A C 1
ATOM 1644 O O . ASP A 1 202 ? 14.184 8.788 -22.035 1.00 87.56 202 ASP A O 1
ATOM 1648 N N . LYS A 1 203 ? 15.005 6.791 -22.656 1.00 85.81 203 LYS A N 1
ATOM 1649 C CA . LYS A 1 203 ? 14.151 6.026 -21.735 1.00 85.81 203 LYS A CA 1
ATOM 1650 C C . LYS A 1 203 ? 14.452 6.335 -20.273 1.00 85.81 203 LYS A C 1
ATOM 1652 O O . LYS A 1 203 ? 13.515 6.506 -19.497 1.00 85.81 203 LYS A O 1
ATOM 1657 N N . VAL A 1 204 ? 15.725 6.435 -19.886 1.00 88.81 204 VAL A N 1
ATOM 1658 C CA . VAL A 1 204 ? 16.107 6.806 -18.513 1.00 88.81 204 VAL A CA 1
ATOM 1659 C C . VAL A 1 204 ? 15.573 8.198 -18.165 1.00 88.81 204 VAL A C 1
ATOM 1661 O O . VAL A 1 204 ? 14.974 8.369 -17.103 1.00 88.81 204 VAL A O 1
ATOM 1664 N N . ASN A 1 205 ? 15.700 9.170 -19.069 1.00 90.38 205 ASN A N 1
ATOM 1665 C CA . ASN A 1 205 ? 15.169 10.519 -18.870 1.00 90.38 205 ASN A CA 1
ATOM 1666 C C . ASN A 1 205 ? 13.641 10.523 -18.718 1.00 90.38 205 ASN A C 1
ATOM 1668 O O . ASN A 1 205 ? 13.113 11.172 -17.813 1.00 90.38 205 ASN A O 1
ATOM 1672 N N . LEU A 1 206 ? 12.930 9.743 -19.536 1.00 90.88 206 LEU A N 1
ATOM 1673 C CA . LEU A 1 206 ? 11.481 9.577 -19.420 1.00 90.88 206 LEU A CA 1
ATOM 1674 C C . LEU 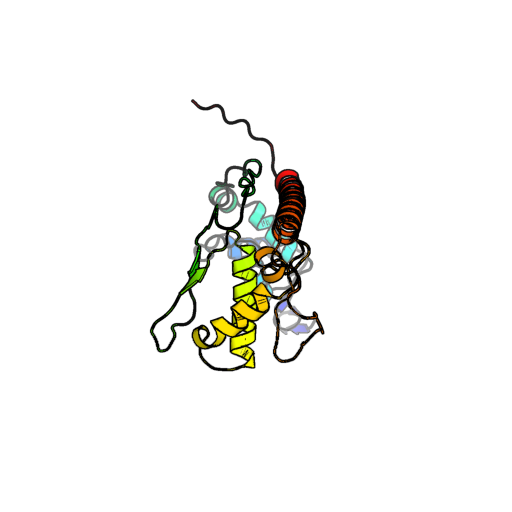A 1 206 ? 11.078 8.971 -18.065 1.00 90.88 206 LEU A C 1
ATOM 1676 O O . LEU A 1 206 ? 10.157 9.464 -17.413 1.00 90.88 206 LEU A O 1
ATOM 1680 N N . ILE A 1 207 ? 11.777 7.926 -17.612 1.00 89.25 207 ILE A N 1
ATOM 1681 C CA . ILE A 1 207 ? 11.516 7.289 -16.312 1.00 89.25 207 ILE A CA 1
ATOM 1682 C C . ILE A 1 207 ? 11.727 8.292 -15.174 1.00 89.25 207 ILE A C 1
ATOM 1684 O O . ILE A 1 207 ? 10.870 8.397 -14.296 1.00 89.25 207 ILE A O 1
ATOM 1688 N N . LYS A 1 208 ? 12.808 9.083 -15.210 1.00 91.25 208 LYS A N 1
ATOM 1689 C CA . LYS A 1 208 ? 13.073 10.131 -14.208 1.00 91.25 208 LYS A CA 1
ATOM 1690 C C . LYS A 1 208 ? 11.947 11.156 -14.134 1.00 91.25 208 LYS A C 1
ATOM 1692 O O . LYS A 1 208 ? 11.488 11.476 -13.040 1.00 91.25 208 LYS A O 1
ATOM 1697 N N . GLN A 1 209 ? 11.469 11.643 -15.279 1.00 92.25 209 GLN A N 1
ATOM 1698 C CA . GLN A 1 209 ? 10.357 12.599 -15.327 1.00 92.25 209 GLN A CA 1
ATOM 1699 C C . GLN A 1 209 ? 9.080 12.014 -14.711 1.00 92.25 209 GLN A C 1
ATOM 1701 O O . GLN A 1 209 ? 8.402 12.682 -13.930 1.00 92.25 209 GLN A O 1
ATOM 1706 N N . ARG A 1 210 ? 8.773 10.746 -15.011 1.00 92.31 210 ARG A N 1
ATOM 1707 C CA . ARG A 1 210 ? 7.596 10.053 -14.468 1.00 92.31 210 ARG A CA 1
ATOM 1708 C C . ARG A 1 210 ? 7.703 9.820 -12.961 1.00 92.31 210 ARG A C 1
ATOM 1710 O O . ARG A 1 210 ? 6.745 10.099 -12.239 1.00 92.31 210 ARG A O 1
ATOM 1717 N N . LEU A 1 211 ? 8.872 9.393 -12.477 1.00 88.81 211 LEU A N 1
ATOM 1718 C CA . LEU A 1 211 ? 9.148 9.250 -11.045 1.00 88.81 211 LEU A CA 1
ATOM 1719 C C . LEU A 1 211 ? 9.017 10.587 -10.314 1.00 88.81 211 LEU A C 1
ATOM 1721 O O . LEU A 1 211 ? 8.374 10.631 -9.269 1.00 88.81 211 LEU A O 1
ATOM 1725 N N . LYS A 1 212 ? 9.532 11.679 -10.892 1.00 91.69 212 LYS A N 1
ATOM 1726 C CA . LYS A 1 212 ? 9.396 13.028 -10.331 1.00 91.69 212 LYS A CA 1
ATOM 1727 C C . LYS A 1 212 ? 7.935 13.439 -10.213 1.00 91.69 212 LYS A C 1
ATOM 1729 O O . LYS A 1 212 ? 7.476 13.753 -9.124 1.00 91.69 212 LYS A O 1
ATOM 1734 N N . ALA A 1 213 ? 7.166 13.303 -11.290 1.00 90.81 213 ALA A N 1
ATOM 1735 C CA . ALA A 1 213 ? 5.737 13.598 -11.266 1.00 90.81 213 ALA A CA 1
ATOM 1736 C C . ALA A 1 213 ? 4.953 12.708 -10.278 1.00 90.81 213 ALA A C 1
ATOM 1738 O O . ALA A 1 213 ? 3.931 13.123 -9.732 1.00 90.81 213 ALA A O 1
ATOM 1739 N N . ALA A 1 214 ? 5.373 11.460 -10.052 1.00 88.12 214 ALA A N 1
ATOM 1740 C CA . ALA A 1 214 ? 4.772 10.590 -9.043 1.00 88.12 214 ALA A CA 1
ATOM 1741 C C . ALA A 1 214 ? 5.131 11.024 -7.609 1.00 88.12 214 ALA A C 1
ATOM 1743 O O . ALA A 1 214 ? 4.235 11.086 -6.766 1.00 88.12 214 ALA A O 1
ATOM 1744 N N . GLN A 1 215 ? 6.399 11.360 -7.349 1.00 89.19 215 GLN A N 1
ATOM 1745 C CA . GLN A 1 215 ? 6.863 11.875 -6.058 1.00 89.19 215 GLN A CA 1
ATOM 1746 C C . GLN A 1 215 ? 6.208 13.217 -5.713 1.00 89.19 215 GLN A C 1
ATOM 1748 O O . GLN A 1 215 ? 5.719 13.374 -4.599 1.00 89.19 215 GLN A O 1
ATOM 1753 N N . ASP A 1 216 ? 6.116 14.145 -6.668 1.00 89.62 216 ASP A N 1
ATOM 1754 C CA . ASP A 1 216 ? 5.496 15.461 -6.470 1.00 89.62 216 ASP A CA 1
ATOM 1755 C C . ASP A 1 216 ? 4.000 15.333 -6.148 1.00 89.62 216 ASP A C 1
ATOM 1757 O O . ASP A 1 216 ? 3.501 15.971 -5.221 1.00 89.62 216 ASP A O 1
ATOM 1761 N N . ARG A 1 217 ? 3.281 14.439 -6.847 1.00 87.69 217 ARG A N 1
ATOM 1762 C CA . ARG A 1 217 ? 1.876 14.126 -6.532 1.00 87.69 217 ARG A CA 1
ATOM 1763 C C . ARG A 1 217 ? 1.725 13.550 -5.128 1.00 87.69 217 ARG A C 1
ATOM 1765 O O . ARG A 1 217 ? 0.848 13.990 -4.389 1.00 87.69 217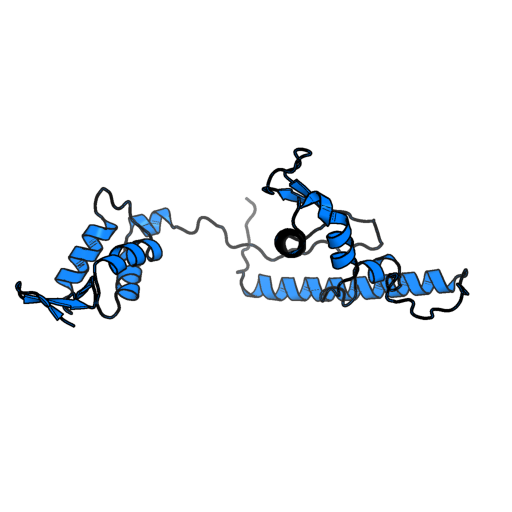 ARG A O 1
ATOM 1772 N N . MET A 1 218 ? 2.579 12.598 -4.749 1.00 83.88 218 MET A N 1
ATOM 1773 C CA . MET A 1 218 ? 2.562 12.010 -3.407 1.00 83.88 218 MET A CA 1
ATOM 1774 C C . MET A 1 218 ? 2.823 13.070 -2.338 1.00 83.88 218 MET A C 1
ATOM 1776 O O . MET A 1 218 ? 2.059 13.169 -1.386 1.00 83.88 218 MET A O 1
ATOM 1780 N N . LYS A 1 219 ? 3.840 13.911 -2.545 1.00 86.62 219 LYS A N 1
ATOM 1781 C CA . LYS A 1 219 ? 4.163 15.024 -1.658 1.00 86.62 219 LYS A CA 1
ATOM 1782 C C . LYS A 1 219 ? 2.984 15.981 -1.508 1.00 86.62 219 LYS A C 1
ATOM 1784 O O . LYS A 1 219 ? 2.592 16.265 -0.388 1.00 86.62 219 LYS A O 1
ATOM 1789 N N . SER A 1 220 ? 2.365 16.408 -2.611 1.00 85.88 220 SER A N 1
ATOM 1790 C CA . SER A 1 220 ? 1.207 17.310 -2.553 1.00 85.88 220 SER A CA 1
ATOM 1791 C C . SER A 1 220 ? 0.020 16.722 -1.782 1.00 85.88 220 SER A C 1
ATOM 1793 O O . SER A 1 220 ? -0.666 17.452 -1.076 1.00 85.88 220 SER A O 1
ATOM 1795 N N . TYR A 1 221 ? -0.212 15.408 -1.886 1.00 82.44 221 TYR A N 1
ATOM 1796 C CA . TYR A 1 221 ? -1.299 14.734 -1.180 1.00 82.44 221 TYR A CA 1
ATOM 1797 C C . TYR A 1 221 ? -1.003 14.583 0.316 1.00 82.44 221 TYR A C 1
ATOM 1799 O O . TYR A 1 221 ? -1.860 14.882 1.145 1.00 82.44 221 TYR A O 1
ATOM 1807 N N . GLU A 1 222 ? 0.209 14.147 0.660 1.00 79.50 222 GLU A N 1
ATOM 1808 C CA . GLU A 1 222 ? 0.649 13.970 2.047 1.00 79.50 222 GLU A CA 1
ATOM 1809 C C . GLU A 1 222 ? 0.748 15.309 2.785 1.00 79.50 222 GLU A C 1
ATOM 1811 O O . GLU A 1 222 ? 0.252 15.433 3.903 1.00 79.50 222 GLU A O 1
ATOM 1816 N N . ASP A 1 223 ? 1.325 16.329 2.149 1.00 82.38 223 ASP A N 1
ATOM 1817 C CA . ASP A 1 223 ? 1.515 17.645 2.758 1.00 82.38 223 ASP A CA 1
ATOM 1818 C C . ASP A 1 223 ? 0.194 18.415 2.896 1.00 82.38 223 ASP A C 1
ATOM 1820 O O . ASP A 1 223 ? 0.035 19.162 3.856 1.00 82.38 223 ASP A O 1
ATOM 1824 N N . ALA A 1 224 ? -0.800 18.185 2.024 1.00 77.06 224 ALA A N 1
ATOM 1825 C CA . ALA A 1 224 ? -2.132 18.790 2.165 1.00 77.06 224 ALA A CA 1
ATOM 1826 C C . ALA A 1 224 ? -2.834 18.424 3.487 1.00 77.06 224 ALA A C 1
ATOM 1828 O O . ALA A 1 224 ? -3.724 19.146 3.934 1.00 77.06 224 ALA A O 1
ATOM 1829 N N . HIS A 1 225 ? -2.436 17.316 4.118 1.00 66.50 225 HIS A N 1
ATOM 1830 C CA . HIS A 1 225 ? -2.989 16.839 5.386 1.00 66.50 225 HIS A CA 1
ATOM 1831 C C . HIS A 1 225 ? -2.073 17.130 6.589 1.00 66.50 225 HIS A C 1
ATOM 1833 O O . HIS A 1 225 ? -2.391 16.718 7.706 1.00 66.50 225 HIS A O 1
ATOM 1839 N N . ARG A 1 226 ? -0.942 17.828 6.396 1.00 69.75 226 ARG A N 1
ATOM 1840 C CA . ARG A 1 226 ? 0.062 18.100 7.439 1.00 69.75 226 ARG A CA 1
ATOM 1841 C C . ARG A 1 226 ? 0.164 19.601 7.721 1.00 69.75 226 ARG A C 1
ATOM 1843 O O . ARG A 1 226 ? 0.101 20.424 6.815 1.00 69.75 226 ARG A O 1
ATOM 1850 N N . LYS A 1 227 ? 0.316 19.970 8.997 1.00 60.38 227 LYS A N 1
ATOM 1851 C CA . LYS A 1 227 ? 0.564 21.361 9.414 1.00 60.38 227 LYS A CA 1
ATOM 1852 C C . LYS A 1 227 ? 2.061 21.646 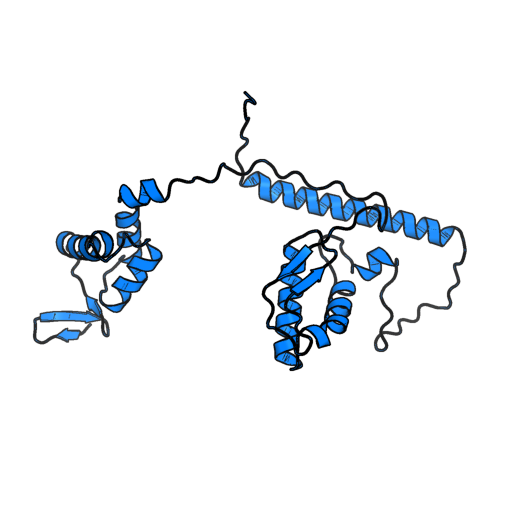9.391 1.00 60.38 227 LYS A C 1
ATOM 1854 O O . LYS A 1 227 ? 2.853 20.822 9.842 1.00 60.38 227 LYS A O 1
ATOM 1859 N N . GLU A 1 228 ? 2.432 22.819 8.895 1.00 55.06 228 GLU A N 1
ATOM 1860 C CA . GLU A 1 228 ? 3.805 23.309 8.965 1.00 55.06 228 GLU A CA 1
ATOM 1861 C C . GLU A 1 228 ? 4.169 23.553 10.438 1.00 55.06 228 GLU A C 1
ATOM 1863 O O . GLU A 1 228 ? 3.473 24.281 11.144 1.00 55.06 228 GLU A O 1
ATOM 1868 N N . MET A 1 229 ? 5.208 22.871 10.924 1.00 56.22 229 MET A N 1
ATOM 1869 C CA . MET A 1 229 ? 5.753 23.071 12.265 1.00 56.22 229 MET A CA 1
ATOM 1870 C C . MET A 1 229 ? 7.192 23.547 12.127 1.00 56.22 229 MET A C 1
ATOM 1872 O O . MET A 1 229 ? 8.053 22.805 11.649 1.00 56.22 229 MET A O 1
ATOM 1876 N N . GLU A 1 230 ? 7.446 24.784 12.540 1.00 51.62 230 GLU A N 1
ATOM 1877 C CA . GLU A 1 230 ? 8.799 25.283 12.753 1.00 51.62 230 GLU A CA 1
ATOM 1878 C C . GLU A 1 230 ? 9.282 24.774 14.111 1.00 51.62 230 GLU A C 1
ATOM 1880 O O . GLU A 1 230 ? 8.675 25.038 15.149 1.00 51.62 230 GLU A O 1
ATOM 1885 N N . TYR A 1 231 ? 10.359 23.995 14.103 1.00 54.69 231 TYR A N 1
ATOM 1886 C CA . TYR A 1 231 ? 11.022 23.571 15.328 1.00 54.69 231 TYR A CA 1
ATOM 1887 C C . TYR A 1 231 ? 12.195 24.519 15.579 1.00 54.69 231 TYR A C 1
ATOM 1889 O O . TYR A 1 231 ? 13.152 24.529 14.804 1.00 54.69 231 TYR A O 1
ATOM 1897 N N . GLU A 1 232 ? 12.143 25.296 16.662 1.00 38.41 232 GLU A N 1
ATOM 1898 C CA . GLU A 1 232 ? 13.342 25.945 17.194 1.00 38.41 232 GLU A CA 1
ATOM 1899 C C . GLU A 1 232 ? 14.280 24.855 17.721 1.00 38.41 232 GLU A C 1
ATOM 1901 O O . GLU A 1 232 ? 13.977 24.154 18.691 1.00 38.41 232 GLU A O 1
ATOM 1906 N N . VAL A 1 233 ? 15.422 24.689 17.058 1.00 46.69 233 VAL A N 1
ATOM 1907 C CA . VAL A 1 233 ? 16.517 23.875 17.583 1.00 46.69 233 VAL A CA 1
ATOM 1908 C C . VAL A 1 233 ? 17.132 24.662 18.742 1.00 46.69 233 VAL A C 1
ATOM 1910 O O . VAL A 1 233 ? 17.744 25.704 18.511 1.00 46.69 233 VAL A O 1
ATOM 1913 N N . LYS A 1 234 ? 16.908 24.199 19.976 1.00 41.16 234 LYS A N 1
ATOM 1914 C CA . LYS A 1 234 ? 17.604 24.694 21.173 1.00 41.16 234 LYS A CA 1
ATOM 1915 C C . LYS A 1 234 ? 19.016 24.137 21.269 1.00 41.16 234 LYS A C 1
ATOM 1917 O O . LYS A 1 234 ? 19.197 22.952 20.911 1.00 41.16 234 LYS A O 1
#

Radius of gyration: 28.9 Å; chains: 1; bounding box: 70×53×74 Å

InterPro domains:
  IPR012337 Ribonuclease H-like superfamily [SSF53098] (88-170)
  IPR036397 Ribonuclease H superfamily [G3DSA:3.30.420.10] (115-214)
  IPR041588 Integrase zinc-binding domain [PF17921] (23-77)

Secondary structure (DSSP, 8-state):
-EE-TTS-EEETTEEE--S-HHHHHHHHHHHHHSTTT----HHHHHHHHHHHEE-TTHHHHHHHHHHH-HHHHHHT---SPPPPPP-PPPPPSSTTS----EEEE-PPPPTT---EEEE--S-HHHHHHHHHHHHHHHHHH-S-GGGSHHHHHHHHHHS-BTTTTB-HHHHHHSSPPPBTTB-----S----SHHHHHHHHHHHHHHHHHHHHHHHHHHHHHHTTS--------

Organism: NCBI:txid1862640

Sequence (234 aa):
MMVSDDGLLTVGNRLCIPDVMEVKNEILDEAHNAPYAMHPGSTRMYRDLKEHFWWRGIKRDVAEYVSKCLVCQQVKAEHQAPSGQLRPLPIPEWKWQKVTMDFLMGLPRTSKRHDAIWTDDQSERTIRTLEGMLRACVMDFKGAWDEHLPLIEFAYNNSYHSSIQMAPYEALYGRKCRTPVCWHEEGDRKLLGPELIQMTVDKVNLIKQRLKAAQDRMKSYEDAHRKEMEYEVK

Foldseek 3Di:
DDQDPVRFDDDVQATEDPPDVVVVVVLLCCCAVPPPNPRDALVVSLVVNVVHHDDPCSSVVSNVSSVPDPVSCVVPPCPDDFDAFDDDDDDDPDPPPDWAKDKPAQADQAPVRDGIDIDRDDDPVVSVVLVVVLVVCCVPVPHGSVVCVVVSVVCQQQDADQLQRGGVVCLVVVDHDDDPVDPDPPDPPPDPDPVVVVSNSVSSVSSNVSNVVSVVVVSVVSVVPTDHDDDDDD